Protein AF-0000000071050606 (afdb_homodimer)

Structure (mmCIF, N/CA/C/O backbone):
data_AF-0000000071050606-model_v1
#
loop_
_entity.id
_entity.type
_entity.pdbx_description
1 polymer 'Uncharacterized protein'
#
loop_
_atom_site.group_PDB
_atom_site.id
_atom_site.type_symbol
_atom_site.label_atom_id
_atom_site.label_alt_id
_atom_site.label_comp_id
_atom_site.label_asym_id
_atom_site.label_entity_id
_atom_site.label_seq_id
_atom_site.pdbx_PDB_ins_code
_atom_site.Cartn_x
_atom_site.Cartn_y
_atom_site.Cartn_z
_atom_site.occupancy
_atom_site.B_iso_or_equiv
_atom_site.auth_seq_id
_atom_site.auth_comp_id
_atom_site.auth_asym_id
_atom_site.auth_atom_id
_atom_site.pdbx_PDB_model_num
ATOM 1 N N . MET A 1 1 ? -0.287 -24.344 -2.053 1 44.62 1 MET A N 1
ATOM 2 C CA . MET A 1 1 ? -0.306 -24.062 -0.623 1 44.62 1 MET A CA 1
ATOM 3 C C . MET A 1 1 ? 0.436 -22.75 -0.322 1 44.62 1 MET A C 1
ATOM 5 O O . MET A 1 1 ? -0.031 -21.938 0.473 1 44.62 1 MET A O 1
ATOM 9 N N . GLY A 1 2 ? 1.558 -22.406 -1.107 1 53.66 2 GLY A N 1
ATOM 10 C CA . GLY A 1 2 ? 2.494 -21.328 -0.825 1 53.66 2 GLY A CA 1
ATOM 11 C C . GLY A 1 2 ? 1.93 -19.953 -1.127 1 53.66 2 GLY A C 1
ATOM 12 O O . GLY A 1 2 ? 2.219 -18.984 -0.416 1 53.66 2 GLY A O 1
ATOM 13 N N . ARG A 1 3 ? 0.994 -19.953 -2.01 1 60.91 3 ARG A N 1
ATOM 14 C CA . ARG A 1 3 ? 0.474 -18.656 -2.434 1 60.91 3 ARG A CA 1
ATOM 15 C C . ARG A 1 3 ? -0.521 -18.109 -1.418 1 60.91 3 ARG A C 1
ATOM 17 O O . ARG A 1 3 ? -0.537 -16.906 -1.146 1 60.91 3 ARG A O 1
ATOM 24 N N . HIS A 1 4 ? -1.214 -19.047 -0.653 1 63.56 4 HIS A N 1
ATOM 25 C CA . HIS A 1 4 ? -2.213 -18.609 0.317 1 63.56 4 HIS A CA 1
ATOM 26 C C . HIS A 1 4 ? -1.555 -18.125 1.603 1 63.56 4 HIS A C 1
ATOM 28 O O . HIS A 1 4 ? -2.02 -17.156 2.213 1 63.56 4 HIS A O 1
ATOM 34 N N . LEU A 1 5 ? -0.392 -18.703 1.827 1 71 5 LEU A N 1
ATOM 35 C CA . LEU A 1 5 ? 0.315 -18.312 3.041 1 71 5 LEU A CA 1
ATOM 36 C C . LEU A 1 5 ? 0.861 -16.891 2.92 1 71 5 LEU A C 1
ATOM 38 O O . LEU A 1 5 ? 0.814 -16.125 3.879 1 71 5 LEU A O 1
ATOM 42 N N . TYR A 1 6 ? 1.159 -16.594 1.773 1 73 6 TYR A N 1
ATOM 43 C CA . TYR A 1 6 ? 1.725 -15.266 1.556 1 73 6 TYR A CA 1
ATOM 44 C C . TYR A 1 6 ? 0.647 -14.188 1.642 1 73 6 TYR A C 1
ATOM 46 O O . TYR A 1 6 ? 0.875 -13.117 2.201 1 73 6 TYR A O 1
ATOM 54 N N . GLY A 1 7 ? -0.506 -14.57 1.118 1 75.44 7 GLY A N 1
ATOM 55 C CA . GLY A 1 7 ? -1.622 -13.648 1.218 1 75.44 7 GLY A CA 1
ATOM 56 C C . GLY A 1 7 ? -2.025 -13.352 2.648 1 75.44 7 GLY A C 1
ATOM 57 O O . GLY A 1 7 ? -2.305 -12.203 2.996 1 75.44 7 GLY A O 1
ATOM 58 N N . CYS A 1 8 ? -1.861 -14.32 3.48 1 80.88 8 CYS A N 1
ATOM 59 C CA . CYS A 1 8 ? -2.221 -14.172 4.887 1 80.88 8 CYS A CA 1
ATOM 60 C C . CYS A 1 8 ? -1.186 -13.336 5.629 1 80.88 8 CYS A C 1
ATOM 62 O O . CYS A 1 8 ? -1.539 -12.523 6.48 1 80.88 8 CYS A O 1
ATOM 64 N N . MET A 1 9 ? -0.012 -13.516 5.246 1 84.06 9 MET A N 1
ATOM 65 C CA . MET A 1 9 ? 1.058 -12.773 5.902 1 84.06 9 MET A CA 1
ATOM 66 C C . MET A 1 9 ? 0.975 -11.289 5.559 1 84.06 9 MET A C 1
ATOM 68 O O . MET A 1 9 ? 1.147 -10.438 6.43 1 84.06 9 MET A O 1
ATOM 72 N N . ILE A 1 10 ? 0.663 -10.992 4.387 1 85.69 10 ILE A N 1
ATOM 73 C CA . ILE A 1 10 ? 0.582 -9.609 3.932 1 85.69 10 ILE A CA 1
ATOM 74 C C . ILE A 1 10 ? -0.632 -8.922 4.559 1 85.69 10 ILE A C 1
ATOM 76 O O . ILE A 1 10 ? -0.547 -7.777 5.004 1 85.69 10 ILE A O 1
ATOM 80 N N . LEU A 1 11 ? -1.692 -9.688 4.609 1 87.12 11 LEU A N 1
ATOM 81 C CA . LEU A 1 11 ? -2.895 -9.133 5.223 1 87.12 11 LEU A CA 1
ATOM 82 C C . LEU A 1 11 ? -2.686 -8.898 6.715 1 87.12 11 LEU A C 1
ATOM 84 O O . LEU A 1 11 ? -3.156 -7.902 7.266 1 87.12 11 LEU A O 1
ATOM 88 N N . GLY A 1 12 ? -2.033 -9.875 7.285 1 86.94 12 GLY A N 1
ATOM 89 C CA . GLY A 1 12 ? -1.698 -9.695 8.688 1 86.94 12 GLY A CA 1
ATOM 90 C C . GLY A 1 12 ? -0.846 -8.469 8.953 1 86.94 12 GLY A C 1
ATOM 91 O O . GLY A 1 12 ? -1.071 -7.746 9.922 1 86.94 12 GLY A O 1
ATOM 92 N N . CYS A 1 13 ? 0.101 -8.234 8.07 1 85.88 13 CYS A N 1
ATOM 93 C CA . CYS A 1 13 ? 0.949 -7.055 8.188 1 85.88 13 CYS A CA 1
ATOM 94 C C . CYS A 1 13 ? 0.137 -5.781 8 1 85.88 13 CYS A C 1
ATOM 96 O O . CYS A 1 13 ? 0.35 -4.793 8.703 1 85.88 13 CYS A O 1
ATOM 98 N N . ALA A 1 14 ? -0.808 -5.816 7.086 1 90.94 14 ALA A N 1
ATOM 99 C CA . ALA A 1 14 ? -1.664 -4.656 6.84 1 90.94 14 ALA A CA 1
ATOM 100 C C . ALA A 1 14 ? -2.494 -4.316 8.078 1 90.94 14 ALA A C 1
ATOM 102 O O . ALA A 1 14 ? -2.564 -3.156 8.484 1 90.94 14 ALA A O 1
ATOM 103 N N . ILE A 1 15 ? -3.066 -5.328 8.68 1 91.12 15 ILE A N 1
ATOM 104 C CA . ILE A 1 15 ? -3.863 -5.137 9.891 1 91.12 15 ILE A CA 1
ATOM 105 C C . ILE A 1 15 ? -2.98 -4.594 11.008 1 91.12 15 ILE A C 1
ATOM 107 O O . ILE A 1 15 ? -3.383 -3.684 11.742 1 91.12 15 ILE A O 1
ATOM 111 N N . GLY A 1 16 ? -1.834 -5.168 11.062 1 89.56 16 GLY A N 1
ATOM 112 C CA . GLY A 1 16 ? -0.901 -4.695 12.07 1 89.56 16 GLY A CA 1
ATOM 113 C C . GLY A 1 16 ? -0.545 -3.23 11.922 1 89.56 16 GLY A C 1
ATOM 114 O O . GLY A 1 16 ? -0.488 -2.492 12.906 1 89.56 16 GLY A O 1
ATOM 115 N N . LEU A 1 17 ? -0.324 -2.764 10.758 1 89.56 17 LEU A N 1
ATOM 116 C CA . LEU A 1 17 ? 0.018 -1.37 10.5 1 89.56 17 LEU A CA 1
ATOM 117 C C . LEU A 1 17 ? -1.149 -0.45 10.836 1 89.56 17 LEU A C 1
ATOM 119 O O . LEU A 1 17 ? -0.953 0.624 11.406 1 89.56 17 LEU A O 1
ATOM 123 N N . ILE A 1 18 ? -2.359 -0.872 10.484 1 90.5 18 ILE A N 1
ATOM 124 C CA . ILE A 1 18 ? -3.537 -0.055 10.75 1 90.5 18 ILE A CA 1
ATOM 125 C C . ILE A 1 18 ? -3.748 0.072 12.258 1 90.5 18 ILE A C 1
ATOM 127 O O . ILE A 1 18 ? -4.012 1.165 12.766 1 90.5 18 ILE A O 1
ATOM 131 N N . VAL A 1 19 ? -3.658 -1.069 12.938 1 89.31 19 VAL A N 1
ATOM 132 C CA . VAL A 1 19 ? -3.805 -1.05 14.391 1 89.31 19 VAL A CA 1
ATOM 133 C C . VAL A 1 19 ? -2.709 -0.186 15.008 1 89.31 19 VAL A C 1
ATOM 135 O O . VAL A 1 19 ? -2.969 0.587 15.938 1 89.31 19 VAL A O 1
ATOM 138 N N . PHE A 1 20 ? -1.535 -0.305 14.484 1 87.44 20 PHE A N 1
ATOM 139 C CA . PHE A 1 20 ? -0.409 0.494 14.953 1 87.44 20 PHE A CA 1
ATOM 140 C C . PHE A 1 20 ? -0.677 1.98 14.742 1 87.44 20 PHE A C 1
ATOM 142 O O . PHE A 1 20 ? -0.347 2.801 15.602 1 87.44 20 PHE A O 1
ATOM 149 N N . SER A 1 21 ? -1.289 2.312 13.672 1 87.12 21 SER A N 1
ATOM 150 C CA . SER A 1 21 ? -1.61 3.705 13.375 1 87.12 21 SER A CA 1
ATOM 151 C C . SER A 1 21 ? -2.643 4.25 14.359 1 87.12 21 SER A C 1
ATOM 153 O O . SER A 1 21 ? -2.607 5.434 14.711 1 87.12 21 SER A O 1
ATOM 155 N N . LEU A 1 22 ? -3.531 3.406 14.758 1 84 22 LEU A N 1
ATOM 156 C CA . LEU A 1 22 ? -4.586 3.842 15.672 1 84 22 LEU A CA 1
ATOM 157 C C . LEU A 1 22 ? -4.043 4.016 17.078 1 84 22 LEU A C 1
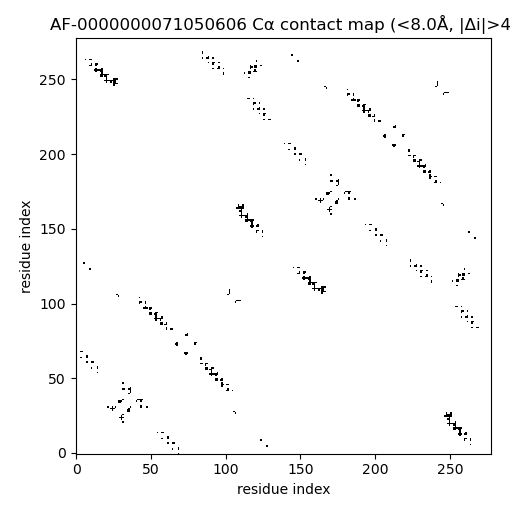ATOM 159 O O . LEU A 1 22 ? -4.527 4.859 17.844 1 84 22 LEU A O 1
ATOM 163 N N . ILE A 1 23 ? -3.061 3.273 17.344 1 82.81 23 ILE A N 1
ATOM 164 C CA . ILE A 1 23 ? -2.486 3.33 18.688 1 82.81 23 ILE A CA 1
ATOM 165 C C . ILE A 1 23 ? -1.529 4.516 18.781 1 82.81 23 ILE A C 1
ATOM 167 O O . ILE A 1 23 ? -1.434 5.156 19.844 1 82.81 23 ILE A O 1
ATOM 171 N N . LEU A 1 24 ? -0.919 4.789 17.609 1 78.69 24 LEU A N 1
ATOM 172 C CA . LEU A 1 24 ? 0.024 5.902 17.625 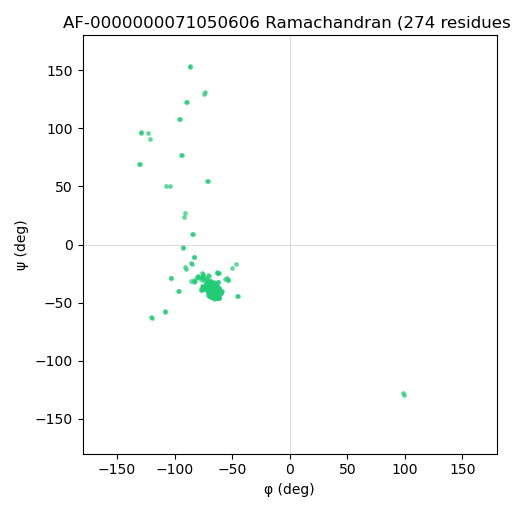1 78.69 24 LEU A CA 1
ATOM 173 C C . LEU A 1 24 ? -0.711 7.234 17.688 1 78.69 24 LEU A C 1
ATOM 175 O O . LEU A 1 24 ? -1.8 7.379 17.125 1 78.69 24 LEU A O 1
ATOM 179 N N . GLU A 1 25 ? -0.315 8.109 18.594 1 71.12 25 GLU A N 1
ATOM 180 C CA . GLU A 1 25 ? -0.958 9.406 18.812 1 71.12 25 GLU A CA 1
ATOM 181 C C . GLU A 1 25 ? -0.306 10.5 17.969 1 71.12 25 GLU A C 1
ATOM 183 O O . GLU A 1 25 ?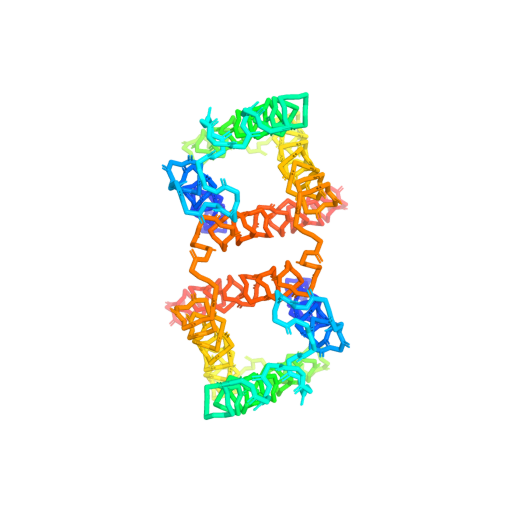 -0.427 11.688 18.281 1 71.12 25 GLU A O 1
ATOM 188 N N . ASP A 1 26 ? 0.324 10.07 16.891 1 74.06 26 ASP A N 1
ATOM 189 C CA . ASP A 1 26 ? 1.021 11.086 16.109 1 74.06 26 ASP A CA 1
ATOM 190 C C . ASP A 1 26 ? 0.251 11.43 14.844 1 74.06 26 ASP A C 1
ATOM 192 O O . ASP A 1 26 ? 0.769 11.273 13.734 1 74.06 26 ASP A O 1
ATOM 196 N N . TRP A 1 27 ? -1.082 11.711 15.125 1 72.12 27 TRP A N 1
ATOM 197 C CA . TRP A 1 27 ? -1.871 12.258 14.031 1 72.12 27 TRP A CA 1
ATOM 198 C C . TRP A 1 27 ? -1.743 13.773 13.969 1 72.12 27 TRP A C 1
ATOM 200 O O . TRP A 1 27 ? -1.226 14.398 14.906 1 72.12 27 TRP A O 1
ATOM 210 N N . HIS A 1 28 ? -1.92 14.312 12.766 1 70.69 28 HIS A N 1
ATOM 211 C CA . HIS A 1 28 ? -1.82 15.758 12.648 1 70.69 28 HIS A CA 1
ATOM 212 C C . HIS A 1 28 ? -2.586 16.453 13.773 1 70.69 28 HIS A C 1
ATOM 214 O O . HIS A 1 28 ? -2.133 17.484 14.297 1 70.69 28 HIS A O 1
ATOM 220 N N . CYS A 1 29 ? -3.709 16 14.016 1 64.38 29 CYS A N 1
ATOM 221 C CA . CYS A 1 29 ? -4.504 16.656 15.047 1 64.38 29 CYS A CA 1
ATOM 222 C C . CYS A 1 29 ? -4.141 16.125 16.438 1 64.38 29 CYS A C 1
ATOM 224 O O . CYS A 1 29 ? -4.652 16.609 17.438 1 64.38 29 CYS A O 1
ATOM 226 N N . GLY A 1 30 ? -3.051 15.32 16.484 1 66.94 30 GLY A N 1
ATOM 227 C CA . GLY A 1 30 ? -2.676 14.688 17.75 1 66.94 30 GLY A CA 1
ATOM 228 C C . GLY A 1 30 ? -3.143 13.242 17.844 1 66.94 30 GLY A C 1
ATOM 229 O O . GLY A 1 30 ? -2.924 12.445 16.938 1 66.94 30 GLY A O 1
ATOM 230 N N . SER A 1 31 ? -3.787 13.016 18.984 1 67.62 31 SER A N 1
ATOM 231 C CA . SER A 1 31 ? -4.328 11.672 19.172 1 67.62 31 SER A CA 1
ATOM 232 C C . SER A 1 31 ? -5.742 11.562 18.609 1 67.62 31 SER A C 1
ATOM 234 O O . SER A 1 31 ? -6.555 12.469 18.781 1 67.62 31 SER A O 1
ATOM 236 N N . LEU A 1 32 ? -6.016 10.688 17.719 1 71.56 32 LEU A N 1
ATOM 237 C CA . LEU A 1 32 ? -7.32 10.492 17.078 1 71.56 32 LEU A CA 1
ATOM 238 C C . LEU A 1 32 ? -8.406 10.305 18.141 1 71.56 32 LEU A C 1
ATOM 240 O O . LEU A 1 32 ? -9.547 10.734 17.953 1 71.56 32 LEU A O 1
ATOM 244 N N . PHE A 1 33 ? -8.023 9.773 19.203 1 71.31 33 PHE A N 1
ATOM 245 C CA . PHE A 1 33 ? -9.008 9.414 20.219 1 71.31 33 PHE A CA 1
ATOM 246 C C . PHE A 1 33 ? -9.227 10.562 21.203 1 71.31 33 PHE A C 1
ATOM 248 O O . PHE A 1 33 ? -10.281 10.656 21.828 1 71.31 33 PHE A O 1
ATOM 255 N N . ARG A 1 34 ? -8.273 11.43 21.25 1 72.12 34 ARG A N 1
ATOM 256 C CA . ARG A 1 34 ? -8.391 12.469 22.281 1 72.12 34 ARG A CA 1
ATOM 257 C C . ARG A 1 34 ? -8.438 13.852 21.641 1 72.12 34 ARG A C 1
ATOM 259 O O . ARG A 1 34 ? -9.484 14.516 21.656 1 72.12 34 ARG A O 1
ATOM 266 N N . SER A 1 35 ? -7.355 14.195 20.984 1 70.12 35 SER A N 1
ATOM 267 C CA . SER A 1 35 ? -7.215 15.57 20.516 1 70.12 35 SER A CA 1
ATOM 268 C C . SER A 1 35 ? -8.094 15.836 19.297 1 70.12 35 SER A C 1
ATOM 270 O O . SER A 1 35 ? -8.734 16.891 19.203 1 70.12 35 SER A O 1
ATOM 272 N N . CYS A 1 36 ? -8.219 14.891 18.484 1 70.81 36 CYS A N 1
ATOM 273 C CA . CYS A 1 36 ? -9.047 15.109 17.297 1 70.81 36 CYS A CA 1
ATOM 274 C C . CYS A 1 36 ? -10.523 15.055 17.641 1 70.81 36 CYS A C 1
ATOM 276 O O . CYS A 1 36 ? -11.336 15.742 17.016 1 70.81 36 CYS A O 1
ATOM 278 N N . MET A 1 37 ? -10.875 14.312 18.688 1 71.12 37 MET A N 1
ATOM 279 C CA . MET A 1 37 ? -12.266 14.18 19.109 1 71.12 37 MET A CA 1
ATOM 280 C C . MET A 1 37 ? -12.773 15.484 19.719 1 71.12 37 MET A C 1
ATOM 282 O O . MET A 1 37 ? -13.961 15.797 19.625 1 71.12 37 MET A O 1
ATOM 286 N N . ASP A 1 38 ? -11.852 16.234 20.234 1 73.62 38 ASP A N 1
ATOM 287 C CA . ASP A 1 38 ? -12.234 17.484 20.859 1 73.62 38 ASP A CA 1
ATOM 288 C C . ASP A 1 38 ? -12.562 18.547 19.797 1 73.62 38 ASP A C 1
ATOM 290 O O . ASP A 1 38 ? -13.492 19.344 19.969 1 73.62 38 ASP A O 1
ATOM 294 N N . ARG A 1 39 ? -11.906 18.438 18.688 1 75.06 39 ARG A N 1
ATOM 295 C CA . ARG A 1 39 ? -12.102 19.469 17.672 1 75.06 39 ARG A CA 1
ATOM 296 C C . ARG A 1 39 ? -13.133 19.031 16.641 1 75.06 39 ARG A C 1
ATOM 298 O O . ARG A 1 39 ? -13.977 19.828 16.234 1 75.06 39 ARG A O 1
ATOM 305 N N . TRP A 1 40 ? -13.031 17.75 16.297 1 78.94 40 TRP A N 1
ATOM 306 C CA . TRP A 1 40 ? -13.914 17.188 15.273 1 78.94 40 TRP A CA 1
ATOM 307 C C . TRP A 1 40 ? -14.547 15.891 15.75 1 78.94 40 TRP A C 1
ATOM 309 O O . TRP A 1 40 ? -14.211 14.805 15.266 1 78.94 40 TRP A O 1
ATOM 319 N N . LYS A 1 41 ? -15.484 16.016 16.766 1 81.44 41 LYS A N 1
ATOM 320 C CA . LYS A 1 41 ? -16.047 14.852 17.438 1 81.44 41 LYS A CA 1
ATOM 321 C C . LYS A 1 41 ? -16.797 13.953 16.453 1 81.44 41 LYS A C 1
ATOM 323 O O . LYS A 1 41 ? -16.594 12.734 16.438 1 81.44 41 LYS A O 1
ATOM 328 N N . ARG A 1 42 ? -17.609 14.594 15.609 1 84.62 42 ARG A N 1
ATOM 329 C CA . ARG A 1 42 ? -18.453 13.812 14.711 1 84.62 42 ARG A CA 1
ATOM 330 C C . ARG A 1 42 ? -17.625 13.086 13.664 1 84.62 42 ARG A C 1
ATOM 332 O O . ARG A 1 42 ? -17.812 11.891 13.422 1 84.62 42 ARG A O 1
ATOM 339 N N . ILE A 1 43 ? -16.609 13.727 13.141 1 84.5 43 ILE A N 1
ATOM 340 C CA . ILE A 1 43 ? -15.797 13.164 12.07 1 84.5 43 ILE A CA 1
ATOM 341 C C . ILE A 1 43 ? -14.836 12.125 12.648 1 84.5 43 ILE A C 1
ATOM 343 O O . ILE A 1 43 ? -14.633 11.062 12.062 1 84.5 43 ILE A O 1
ATOM 347 N N . SER A 1 44 ? -14.359 12.477 13.828 1 85.19 44 SER A N 1
ATOM 348 C CA . SER A 1 44 ? -13.422 11.555 14.461 1 85.19 44 SER A CA 1
ATOM 349 C C . SER A 1 44 ? -14.109 10.258 14.867 1 85.19 44 SER A C 1
ATOM 351 O O . SER A 1 44 ? -13.539 9.172 14.727 1 85.19 44 SER A O 1
ATOM 353 N N . LEU A 1 45 ? -15.305 10.406 15.32 1 86.81 45 LEU A N 1
ATOM 354 C CA . LEU A 1 45 ? -16.062 9.227 15.711 1 86.81 45 LEU A CA 1
ATOM 355 C C . LEU A 1 45 ? -16.422 8.375 14.492 1 86.81 45 LEU A C 1
ATOM 357 O O . LEU A 1 45 ? -16.391 7.148 14.562 1 86.81 45 LEU A O 1
ATOM 361 N N . ALA A 1 46 ? -16.781 9.023 13.484 1 88.75 46 ALA A N 1
ATOM 362 C CA . ALA A 1 46 ? -17.094 8.305 12.258 1 88.75 46 ALA A CA 1
ATOM 363 C C . ALA A 1 46 ? -15.875 7.566 11.719 1 88.75 46 ALA A C 1
ATOM 365 O O . ALA A 1 46 ? -15.977 6.402 11.312 1 88.75 46 ALA A O 1
ATOM 366 N N . VAL A 1 47 ? -14.758 8.203 11.805 1 88.56 47 VAL A N 1
ATOM 367 C CA . VAL A 1 47 ? -13.516 7.633 11.289 1 88.56 47 VAL A CA 1
ATOM 368 C C . VAL A 1 47 ? -13.109 6.438 12.148 1 88.56 47 VAL A C 1
ATOM 370 O O . VAL A 1 47 ? -12.758 5.379 11.617 1 88.56 47 VAL A O 1
ATOM 373 N N . ILE A 1 48 ? -13.234 6.598 13.43 1 88.19 48 ILE A N 1
ATOM 374 C CA . ILE A 1 48 ? -12.828 5.535 14.344 1 88.19 48 ILE A CA 1
ATOM 375 C C . ILE A 1 48 ? -13.773 4.34 14.188 1 88.19 48 ILE A C 1
ATOM 377 O O . ILE A 1 48 ? -13.32 3.189 14.172 1 88.19 48 ILE A O 1
ATOM 381 N N . SER A 1 49 ? -15.023 4.668 14.039 1 90.94 49 SER A N 1
ATOM 382 C CA . SER A 1 49 ? -16 3.598 13.875 1 90.94 49 SER A CA 1
ATOM 383 C C . SER A 1 49 ? -15.789 2.848 12.562 1 90.94 49 SER A C 1
ATOM 385 O O . SER A 1 49 ? -15.906 1.622 12.516 1 90.94 49 SER A O 1
ATOM 387 N N . MET A 1 50 ? -15.492 3.459 11.508 1 93.81 50 MET A N 1
ATOM 388 C CA . MET A 1 50 ? -15.242 2.846 10.203 1 93.81 50 MET A CA 1
ATOM 389 C C . MET A 1 50 ? -13.969 2.012 10.234 1 93.81 50 MET A C 1
ATOM 391 O O . MET A 1 50 ? -13.922 0.92 9.664 1 93.81 50 MET A O 1
ATOM 395 N N . PHE A 1 51 ? -12.953 2.547 10.977 1 92.38 51 PHE A N 1
ATOM 396 C CA . PHE A 1 51 ? -11.711 1.804 11.109 1 92.38 51 PHE A CA 1
ATOM 397 C C . PHE A 1 51 ? -11.922 0.519 11.898 1 92.38 51 PHE A C 1
ATOM 399 O O . PHE A 1 51 ? -11.438 -0.544 11.516 1 92.38 51 PHE A O 1
ATOM 406 N N . CYS A 1 52 ? -12.695 0.612 12.922 1 92.56 52 CYS A N 1
ATOM 407 C CA . CYS A 1 52 ? -12.953 -0.553 13.766 1 92.56 52 CYS A CA 1
ATOM 408 C C . CYS A 1 52 ? -13.781 -1.59 13.016 1 92.56 52 CYS A C 1
ATOM 410 O O . CYS A 1 52 ? -13.477 -2.783 13.055 1 92.56 52 CYS A O 1
ATOM 412 N N . ALA A 1 53 ? -14.75 -1.111 12.328 1 93.75 53 ALA A N 1
ATOM 413 C CA . ALA A 1 53 ? -15.578 -2.01 11.531 1 93.75 53 ALA A CA 1
ATOM 414 C C . ALA A 1 53 ? -14.758 -2.67 10.422 1 93.75 53 ALA A C 1
ATOM 416 O O . ALA A 1 53 ? -14.883 -3.873 10.18 1 93.75 53 ALA A O 1
ATOM 417 N N . GLY A 1 54 ? -13.93 -1.896 9.828 1 94.88 54 GLY A N 1
ATOM 418 C CA . GLY A 1 54 ? -13.086 -2.445 8.781 1 94.88 54 GLY A CA 1
ATOM 419 C C . GLY A 1 54 ? -12.078 -3.455 9.289 1 94.88 54 GLY A C 1
ATOM 420 O O . GLY A 1 54 ? -11.875 -4.504 8.672 1 94.88 54 GLY A O 1
ATOM 421 N N . LEU A 1 55 ? -11.453 -3.158 10.406 1 93.31 55 LEU A N 1
ATOM 422 C CA . LEU A 1 55 ? -10.484 -4.062 11.016 1 93.31 55 LEU A CA 1
ATOM 423 C C . LEU A 1 55 ? -11.141 -5.383 11.406 1 93.31 55 LEU A C 1
ATOM 425 O O . LEU A 1 55 ? -10.539 -6.449 11.25 1 93.31 55 LEU A O 1
ATOM 429 N N . PHE A 1 56 ? -12.336 -5.27 11.859 1 93.69 56 PHE A N 1
ATOM 430 C CA . PHE A 1 56 ? -13.078 -6.473 12.211 1 93.69 56 PHE A CA 1
ATOM 431 C C . PHE A 1 56 ? -13.312 -7.344 10.984 1 93.69 56 PHE A C 1
ATOM 433 O O . PHE A 1 56 ? -13.094 -8.555 11.023 1 93.69 56 PHE A O 1
ATOM 440 N N . CYS A 1 57 ? -13.734 -6.73 9.906 1 94.81 57 CYS A N 1
ATOM 441 C CA . CYS A 1 57 ? -13.969 -7.461 8.664 1 94.81 57 CYS A CA 1
ATOM 442 C C . CYS A 1 57 ? -12.68 -8.078 8.148 1 94.81 57 CYS A C 1
ATOM 444 O O . CYS A 1 57 ? -12.664 -9.234 7.715 1 94.81 57 CYS A O 1
ATOM 446 N N . LEU A 1 58 ? -11.609 -7.355 8.25 1 93.38 58 LEU A N 1
ATOM 447 C CA . LEU A 1 58 ? -10.328 -7.867 7.789 1 93.38 58 LEU A CA 1
ATOM 448 C C . LEU A 1 58 ? -9.844 -9.008 8.68 1 93.38 58 LEU A C 1
ATOM 450 O O . LEU A 1 58 ? -9.273 -9.984 8.195 1 93.38 58 LEU A O 1
ATOM 454 N N . ALA A 1 59 ? -10.07 -8.883 9.945 1 92.25 59 ALA A N 1
ATOM 455 C CA . ALA A 1 59 ? -9.68 -9.938 10.883 1 92.25 59 ALA A CA 1
ATOM 456 C C . ALA A 1 59 ? -10.414 -11.242 10.578 1 92.25 59 ALA A C 1
ATOM 458 O O . ALA A 1 59 ? -9.82 -12.32 10.617 1 92.25 59 ALA A O 1
ATOM 459 N N . VAL A 1 60 ? -11.648 -11.094 10.258 1 92 60 VAL A N 1
ATOM 460 C CA . VAL A 1 60 ? -12.445 -12.266 9.922 1 92 60 VAL A CA 1
ATOM 461 C C . VAL A 1 60 ? -11.914 -12.898 8.641 1 92 60 VAL A C 1
ATOM 463 O O . VAL A 1 60 ? -11.812 -14.125 8.539 1 92 60 VAL A O 1
ATOM 466 N N . ALA A 1 61 ? -11.594 -12.055 7.715 1 89.56 61 ALA A N 1
ATOM 467 C CA . ALA A 1 61 ? -11.047 -12.562 6.461 1 89.56 61 ALA A CA 1
ATOM 468 C C . ALA A 1 61 ? -9.742 -13.32 6.695 1 89.56 61 ALA A C 1
ATOM 470 O O . ALA A 1 61 ? -9.508 -14.367 6.09 1 89.56 61 ALA A O 1
ATOM 471 N N . VAL A 1 62 ? -8.898 -12.828 7.578 1 87.62 62 VAL A N 1
ATOM 472 C CA . VAL A 1 62 ? -7.641 -13.5 7.895 1 87.62 62 VAL A CA 1
ATOM 473 C C . VAL A 1 62 ? -7.922 -14.828 8.586 1 87.62 62 VAL A C 1
ATOM 475 O O . VAL A 1 62 ? -7.238 -15.828 8.328 1 87.62 62 VAL A O 1
ATOM 478 N N . LEU A 1 63 ? -8.891 -14.828 9.438 1 87.56 63 LEU A N 1
ATOM 479 C CA . LEU A 1 63 ? -9.258 -16.047 10.141 1 87.56 63 LEU A CA 1
ATOM 480 C C . LEU A 1 63 ? -9.75 -17.125 9.164 1 87.56 63 LEU A C 1
ATOM 482 O O . LEU A 1 63 ? -9.383 -18.297 9.289 1 87.56 63 LEU A O 1
ATOM 486 N N . LEU A 1 64 ? -10.5 -16.703 8.234 1 85.31 64 LEU A N 1
ATOM 487 C CA . LEU A 1 64 ? -11 -17.641 7.223 1 85.31 64 LEU A CA 1
ATOM 488 C C . LEU A 1 64 ? -9.859 -18.172 6.359 1 85.31 64 LEU A C 1
ATOM 490 O O . LEU A 1 64 ? -9.867 -19.344 5.965 1 85.31 64 LEU A O 1
ATOM 494 N N . ASP A 1 65 ? -8.914 -17.328 6.109 1 82.81 65 ASP A N 1
ATOM 495 C CA . ASP A 1 65 ? -7.738 -17.75 5.344 1 82.81 65 ASP A CA 1
ATOM 496 C C . ASP A 1 65 ? -6.914 -18.781 6.117 1 82.81 65 ASP A C 1
ATOM 498 O O . ASP A 1 65 ? -6.418 -19.75 5.535 1 82.81 65 ASP A O 1
ATOM 502 N N . LEU A 1 66 ? -6.801 -18.562 7.387 1 81.06 66 LEU A N 1
ATOM 503 C CA . LEU A 1 66 ? -6.043 -19.484 8.227 1 81.06 66 LEU A CA 1
ATOM 504 C C . LEU A 1 66 ? -6.727 -20.844 8.297 1 81.06 66 LEU A C 1
ATOM 506 O O . LEU A 1 66 ? -6.062 -21.875 8.25 1 81.06 66 LEU A O 1
ATOM 510 N N . ILE A 1 67 ? -8.055 -20.812 8.352 1 81.25 67 ILE A N 1
ATOM 511 C CA . ILE A 1 67 ? -8.82 -22.047 8.383 1 81.25 67 ILE A CA 1
ATOM 512 C C . ILE A 1 67 ? -8.664 -22.797 7.062 1 81.25 67 ILE A C 1
ATOM 514 O O . ILE A 1 67 ? -8.555 -24.031 7.043 1 81.25 67 ILE A O 1
ATOM 518 N N . GLN A 1 68 ? -8.633 -22.094 5.992 1 77 68 GLN A N 1
ATOM 519 C CA . GLN A 1 68 ? -8.477 -22.703 4.676 1 77 68 GLN A CA 1
ATOM 520 C C . GLN A 1 68 ? -7.09 -23.328 4.516 1 77 68 GLN A C 1
ATOM 522 O O . GLN A 1 68 ? -6.93 -24.328 3.809 1 77 68 GLN A O 1
ATOM 527 N N . CYS A 1 69 ? -6.098 -22.672 5.062 1 71.5 69 CYS A N 1
ATOM 528 C CA . CYS A 1 69 ? -4.738 -23.203 4.996 1 71.5 69 CYS A CA 1
ATOM 529 C C . CYS A 1 69 ? -4.625 -24.5 5.781 1 71.5 69 CYS A C 1
ATOM 531 O O . CYS A 1 69 ? -3.838 -25.391 5.422 1 71.5 69 CYS A O 1
ATOM 533 N N . CYS A 1 70 ? -5.336 -24.609 6.805 1 73.06 70 CYS A N 1
ATOM 534 C CA . CYS A 1 70 ? -5.258 -25.797 7.652 1 73.06 70 CYS A CA 1
ATOM 535 C C . CYS A 1 70 ? -6.164 -26.891 7.125 1 73.06 70 CYS A C 1
ATOM 537 O O . CYS A 1 70 ? -5.91 -28.078 7.363 1 73.06 70 CYS A O 1
ATOM 539 N N . SER A 1 71 ? -7.293 -26.531 6.492 1 69.69 71 SER A N 1
ATOM 540 C CA . SER A 1 71 ? -8.219 -27.562 6.027 1 69.69 71 SER A CA 1
ATOM 541 C C . SER A 1 71 ? -8.469 -27.438 4.527 1 69.69 71 SER A C 1
ATOM 543 O O . SER A 1 71 ? -8.977 -26.422 4.051 1 69.69 71 SER A O 1
ATOM 545 N N . GLU A 1 72 ? -7.762 -28.188 3.727 1 62.41 72 GLU A N 1
ATOM 546 C CA . GLU A 1 72 ? -7.945 -28.234 2.279 1 62.41 72 GLU A CA 1
ATOM 547 C C . GLU A 1 72 ? -9.414 -28.453 1.915 1 62.41 72 GLU A C 1
ATOM 549 O O . GLU A 1 72 ? -9.844 -28.109 0.814 1 62.41 72 GLU A O 1
ATOM 554 N N . TRP A 1 73 ? -10.125 -28.969 2.928 1 58.16 73 TRP A N 1
ATOM 555 C CA . TRP A 1 73 ? -11.508 -29.344 2.641 1 58.16 73 TRP A CA 1
ATOM 556 C C . TRP A 1 73 ? -12.352 -28.109 2.322 1 58.16 73 TRP A C 1
ATOM 558 O O . TRP A 1 73 ? -13.242 -28.172 1.466 1 58.16 73 TRP A O 1
ATOM 568 N N . PHE A 1 74 ? -12.07 -27.031 2.891 1 59.69 74 PHE A N 1
ATOM 569 C CA . PHE A 1 74 ? -12.898 -25.859 2.697 1 59.69 74 PHE A CA 1
ATOM 570 C C . PHE A 1 74 ? -12.516 -25.125 1.413 1 59.69 74 PHE A C 1
ATOM 572 O O . PHE A 1 74 ? -13.234 -24.234 0.962 1 59.69 74 PHE A O 1
ATOM 579 N N . ASP A 1 75 ? -11.344 -25.578 0.854 1 59.56 75 ASP A N 1
ATOM 580 C CA . ASP A 1 75 ? -10.883 -24.969 -0.395 1 59.56 75 ASP A CA 1
ATOM 581 C C . ASP A 1 75 ? -11.883 -25.219 -1.521 1 59.56 75 ASP A C 1
ATOM 583 O O . ASP A 1 75 ? -12.023 -24.391 -2.42 1 59.56 75 ASP A O 1
ATOM 587 N N . ALA A 1 76 ? -12.672 -26.375 -1.246 1 60.28 76 ALA A N 1
ATOM 588 C CA . ALA A 1 76 ? -13.523 -26.781 -2.355 1 60.28 76 ALA A CA 1
ATOM 589 C C . ALA A 1 76 ? -14.906 -26.156 -2.25 1 60.28 76 ALA A C 1
ATOM 591 O O . ALA A 1 76 ? -15.734 -26.297 -3.15 1 60.28 76 ALA A O 1
ATOM 592 N N . ASN A 1 77 ? -15.117 -25.406 -1.163 1 69.19 77 ASN A N 1
ATOM 593 C CA . ASN A 1 77 ? -16.453 -24.828 -1.055 1 69.19 77 ASN A CA 1
ATOM 594 C C . ASN A 1 77 ? -16.5 -23.406 -1.592 1 69.19 77 ASN A C 1
ATOM 596 O O . ASN A 1 77 ? -15.852 -22.5 -1.041 1 69.19 77 ASN A O 1
ATOM 600 N N . PRO A 1 78 ? -17.156 -23.2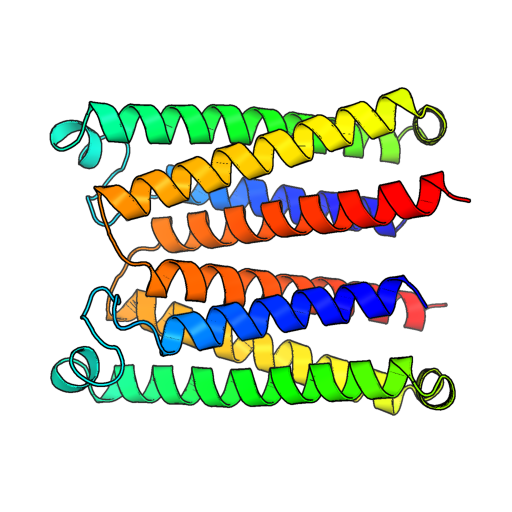97 -2.766 1 75.56 78 PRO A N 1
ATOM 601 C CA . PRO A 1 78 ? -17.25 -21.953 -3.369 1 75.56 78 PRO A CA 1
ATOM 602 C C . PRO A 1 78 ? -17.875 -20.938 -2.428 1 75.56 78 PRO A C 1
ATOM 604 O O . PRO A 1 78 ? -17.547 -19.75 -2.496 1 75.56 78 PRO A O 1
ATOM 607 N N . GLY A 1 79 ? -18.734 -21.359 -1.567 1 76.19 79 GLY A N 1
ATOM 608 C CA . GLY A 1 79 ? -19.344 -20.453 -0.615 1 76.19 79 GLY A CA 1
ATOM 609 C C . GLY A 1 79 ? -18.359 -19.844 0.355 1 76.19 79 GLY A C 1
ATOM 610 O O . GLY A 1 79 ? -18.438 -18.656 0.668 1 76.19 79 GLY A O 1
ATOM 611 N N . TYR A 1 80 ? -17.422 -20.656 0.654 1 80.06 80 TYR A N 1
ATOM 612 C CA . TYR A 1 80 ? -16.406 -20.219 1.595 1 80.06 80 TYR A CA 1
ATOM 613 C C . TYR A 1 80 ? -15.484 -19.172 0.955 1 80.06 80 TYR A C 1
ATOM 615 O O . TYR A 1 80 ? -15.156 -18.156 1.576 1 80.06 80 TYR A O 1
ATOM 623 N N . MET A 1 81 ? -15.203 -19.344 -0.288 1 77.56 81 MET A N 1
ATOM 624 C CA . MET A 1 81 ? -14.328 -18.422 -1.002 1 77.56 81 MET A CA 1
ATOM 625 C C . MET A 1 81 ? -15.031 -17.078 -1.245 1 77.56 81 MET A C 1
ATOM 627 O O . MET A 1 81 ? -14.414 -16.031 -1.135 1 77.56 81 MET A O 1
ATOM 631 N N . THR A 1 82 ? -16.312 -17.234 -1.491 1 82.94 82 THR A N 1
ATOM 632 C CA . THR A 1 82 ? -17.078 -16.016 -1.743 1 82.94 82 THR A CA 1
ATOM 633 C C . THR A 1 82 ? -17.219 -15.203 -0.463 1 82.94 82 THR A C 1
ATOM 635 O O . THR A 1 82 ? -17.141 -13.977 -0.489 1 82.94 82 THR A O 1
ATOM 638 N N . THR A 1 83 ? -17.453 -15.891 0.583 1 86.62 83 THR A N 1
ATOM 639 C CA . THR A 1 83 ? -17.594 -15.203 1.861 1 86.62 83 THR A CA 1
ATOM 640 C C . THR A 1 83 ? -16.297 -14.523 2.264 1 86.62 83 THR A C 1
ATOM 642 O O . THR A 1 83 ? -16.297 -13.375 2.721 1 86.62 83 THR A O 1
ATOM 645 N N . ARG A 1 84 ? -15.242 -15.102 2.045 1 87.44 84 ARG A N 1
ATOM 646 C CA . ARG A 1 84 ? -13.93 -14.547 2.361 1 87.44 84 ARG A CA 1
ATOM 647 C C . ARG A 1 84 ? -13.656 -13.297 1.53 1 87.44 84 ARG A C 1
ATOM 649 O O . ARG A 1 84 ? -13.18 -12.289 2.055 1 87.44 84 ARG A O 1
ATOM 656 N N . LEU A 1 85 ? -14.016 -13.414 0.31 1 86.38 85 LEU A N 1
ATOM 657 C CA . LEU A 1 85 ? -13.789 -12.297 -0.6 1 86.38 85 LEU A CA 1
ATOM 658 C C . LEU A 1 85 ? -14.664 -11.102 -0.219 1 86.38 85 LEU A C 1
ATOM 660 O O . LEU A 1 85 ? -14.211 -9.953 -0.271 1 86.38 85 LEU A O 1
ATOM 664 N N . CYS A 1 86 ? -15.82 -11.406 0.193 1 89.94 86 CYS A N 1
ATOM 665 C CA . CYS A 1 86 ? -16.734 -10.344 0.584 1 89.94 86 CYS A CA 1
ATOM 666 C C . CYS A 1 86 ? -16.219 -9.609 1.817 1 89.94 86 CYS A C 1
ATOM 668 O O . CYS A 1 86 ? -16.266 -8.375 1.874 1 89.94 86 CYS A O 1
ATOM 670 N N . PHE A 1 87 ? -15.711 -10.289 2.723 1 93.19 87 PHE A N 1
ATOM 671 C CA . PHE A 1 87 ? -15.203 -9.672 3.939 1 93.19 87 PHE A CA 1
ATOM 672 C C . PHE A 1 87 ? -13.93 -8.875 3.648 1 93.19 87 PHE A C 1
ATOM 674 O O . PHE A 1 87 ? -13.719 -7.801 4.215 1 93.19 87 PHE A O 1
ATOM 681 N N . LEU A 1 88 ? -13.172 -9.352 2.764 1 90.81 88 LEU A N 1
ATOM 682 C CA . LEU A 1 88 ? -11.93 -8.68 2.414 1 90.81 88 LEU A CA 1
ATOM 683 C C . LEU A 1 88 ? -12.203 -7.359 1.7 1 90.81 88 LEU A C 1
ATOM 685 O O . LEU A 1 88 ? -11.641 -6.324 2.061 1 90.81 88 LEU A O 1
ATOM 689 N N . ILE A 1 89 ? -13.156 -7.41 0.78 1 92.06 89 ILE A N 1
ATOM 690 C CA . ILE A 1 89 ? -13.477 -6.223 -0.002 1 92.06 89 ILE A CA 1
ATOM 691 C C . ILE A 1 89 ? -14.18 -5.195 0.88 1 92.06 89 ILE A C 1
ATOM 693 O O . ILE A 1 89 ? -13.883 -4 0.82 1 92.06 89 ILE A O 1
ATOM 697 N N . LEU A 1 90 ? -15.016 -5.758 1.662 1 92.81 90 LEU A N 1
ATOM 698 C CA . LEU A 1 90 ? -15.742 -4.871 2.566 1 92.81 90 LEU A CA 1
ATOM 699 C C . LEU A 1 90 ? -14.797 -4.23 3.572 1 92.81 90 LEU A C 1
ATOM 701 O O . LEU A 1 90 ? -14.883 -3.025 3.826 1 92.81 90 LEU A O 1
ATOM 705 N N . GLY A 1 91 ? -13.953 -4.992 4.105 1 94.31 91 GLY A N 1
ATOM 706 C CA . GLY A 1 91 ? -12.992 -4.465 5.066 1 94.31 91 GLY A CA 1
ATOM 707 C C . GLY A 1 91 ? -12.062 -3.43 4.469 1 94.31 91 GLY A C 1
ATOM 708 O O . GLY A 1 91 ? -11.844 -2.367 5.055 1 94.31 91 GLY A O 1
ATOM 709 N N . ALA A 1 92 ? -11.555 -3.691 3.346 1 92.81 92 ALA A N 1
ATOM 710 C CA . ALA A 1 92 ? -10.648 -2.77 2.668 1 92.81 92 ALA A CA 1
ATOM 711 C C . ALA A 1 92 ? -11.359 -1.471 2.299 1 92.81 92 ALA A C 1
ATOM 713 O O . ALA A 1 92 ? -10.781 -0.386 2.42 1 92.81 92 ALA A O 1
ATOM 714 N N . ALA A 1 93 ? -12.578 -1.618 1.86 1 92.19 93 ALA A N 1
ATOM 715 C CA . ALA A 1 93 ? -13.359 -0.444 1.475 1 92.19 93 ALA A CA 1
ATOM 716 C C . ALA A 1 93 ? -13.641 0.445 2.682 1 92.19 93 ALA A C 1
ATOM 718 O O . ALA A 1 93 ? -13.539 1.671 2.598 1 92.19 93 ALA A O 1
ATOM 719 N N . LEU A 1 94 ? -13.906 -0.151 3.732 1 94.12 94 LEU A N 1
ATOM 720 C CA . LEU A 1 94 ? -14.234 0.604 4.938 1 94.12 94 LEU A CA 1
ATOM 721 C C . LEU A 1 94 ? -13.016 1.347 5.461 1 94.12 94 LEU A C 1
ATOM 723 O O . LEU A 1 94 ? -13.102 2.523 5.816 1 94.12 94 LEU A O 1
ATOM 727 N N . VAL A 1 95 ? -11.898 0.688 5.52 1 93 95 VAL A N 1
ATOM 728 C CA . VAL A 1 95 ? -10.688 1.326 6.035 1 93 95 VAL A CA 1
ATOM 729 C C . VAL A 1 95 ? -10.242 2.428 5.074 1 93 95 VAL A C 1
ATOM 731 O O . VAL A 1 95 ? -9.758 3.477 5.508 1 93 95 VAL A O 1
ATOM 734 N N . SER A 1 96 ? -10.406 2.203 3.787 1 92.19 96 SER A N 1
ATOM 735 C CA . SER A 1 96 ? -10.07 3.232 2.809 1 92.19 96 SER A CA 1
ATOM 736 C C . SER A 1 96 ? -10.977 4.449 2.951 1 92.19 96 SER A C 1
ATOM 738 O O . SER A 1 96 ? -10.516 5.59 2.881 1 92.19 96 SER A O 1
ATOM 740 N N . ALA A 1 97 ? -12.188 4.141 3.166 1 91.81 97 ALA A N 1
ATOM 741 C CA . ALA A 1 97 ? -13.141 5.227 3.359 1 91.81 97 ALA A CA 1
ATOM 742 C C . ALA A 1 97 ? -12.82 6.027 4.617 1 91.81 97 ALA A C 1
ATOM 744 O O . ALA A 1 97 ? -12.953 7.25 4.637 1 91.81 97 ALA A O 1
ATOM 745 N N . ALA A 1 98 ? -12.422 5.297 5.609 1 91.81 98 ALA A N 1
ATOM 746 C CA . ALA A 1 98 ? -12.062 5.969 6.855 1 91.81 98 ALA A CA 1
ATOM 747 C C . ALA A 1 98 ? -10.891 6.926 6.641 1 91.81 98 ALA A C 1
ATOM 749 O O . ALA A 1 98 ? -10.938 8.078 7.082 1 91.81 98 ALA A O 1
ATOM 750 N N . LEU A 1 99 ? -9.898 6.488 5.969 1 89.56 99 LEU A N 1
ATOM 751 C CA . LEU A 1 99 ? -8.711 7.305 5.727 1 89.56 99 LEU A CA 1
ATOM 752 C C . LEU A 1 99 ? -9.039 8.484 4.816 1 89.56 99 LEU A C 1
ATOM 754 O O . LEU A 1 99 ? -8.539 9.586 5.016 1 89.56 99 LEU A O 1
ATOM 758 N N . LEU A 1 100 ? -9.922 8.242 3.82 1 87.5 100 LEU A N 1
ATOM 759 C CA . LEU A 1 100 ? -10.312 9.305 2.896 1 87.5 100 LEU A CA 1
ATOM 760 C C . LEU A 1 100 ? -11.125 10.375 3.611 1 87.5 100 LEU A C 1
ATOM 762 O O . LEU A 1 100 ? -10.938 11.57 3.369 1 87.5 100 LEU A O 1
ATOM 766 N N . THR A 1 101 ? -11.992 9.922 4.426 1 87.56 101 THR A N 1
ATOM 767 C CA . THR A 1 101 ? -12.805 10.867 5.188 1 87.56 101 THR A CA 1
ATOM 768 C C . THR A 1 101 ? -11.93 11.695 6.121 1 87.56 101 THR A C 1
ATOM 770 O O . THR A 1 101 ? -12.133 12.906 6.254 1 87.56 101 THR A O 1
ATOM 773 N N . TYR A 1 102 ? -10.938 11.023 6.707 1 84.69 102 TYR A N 1
ATOM 774 C CA . TYR A 1 102 ? -10.008 11.742 7.57 1 84.69 102 TYR A CA 1
ATOM 775 C C . TYR A 1 102 ? -9.219 12.781 6.777 1 84.69 102 TYR A C 1
ATOM 777 O O . TYR A 1 102 ? -9.039 13.906 7.23 1 84.69 102 TYR A O 1
ATOM 785 N N . THR A 1 103 ? -8.758 12.414 5.695 1 83.44 103 THR A N 1
ATOM 786 C CA . THR A 1 103 ? -7.934 13.297 4.879 1 83.44 103 THR A CA 1
ATOM 787 C C . THR A 1 103 ? -8.766 14.445 4.316 1 83.44 103 THR A C 1
ATOM 789 O O . THR A 1 103 ? -8.273 15.57 4.188 1 83.44 103 THR A O 1
ATOM 792 N N . PHE A 1 104 ? -9.945 14.172 4.02 1 82.94 104 PHE A N 1
ATOM 793 C CA . PHE A 1 104 ? -10.805 15.188 3.42 1 82.94 104 PHE A CA 1
ATOM 794 C C . PHE A 1 104 ? -11.203 16.234 4.449 1 82.94 104 PHE A C 1
ATOM 796 O O . PHE A 1 104 ? -11.242 17.438 4.145 1 82.94 104 PHE A O 1
ATOM 803 N N . HIS A 1 105 ? -11.391 15.883 5.664 1 84.25 105 HIS A N 1
ATOM 804 C CA . HIS A 1 105 ? -11.961 16.797 6.645 1 84.25 105 HIS A CA 1
ATOM 805 C C . HIS A 1 105 ? -10.891 17.359 7.562 1 84.25 105 HIS A C 1
ATOM 807 O O . HIS A 1 105 ? -11.008 18.5 8.047 1 84.25 105 HIS A O 1
ATOM 813 N N . ILE A 1 106 ? -9.883 16.641 7.762 1 73.62 106 ILE A N 1
ATOM 814 C CA . ILE A 1 106 ? -8.938 17.078 8.781 1 73.62 106 ILE A CA 1
ATOM 815 C C . ILE A 1 106 ? -7.656 17.578 8.109 1 73.62 106 ILE A C 1
ATOM 817 O O . ILE A 1 106 ? -7.191 18.688 8.391 1 73.62 106 ILE A O 1
ATOM 821 N N . GLN A 1 107 ? -7.082 16.688 7.348 1 71.88 107 GLN A N 1
ATOM 822 C CA . GLN A 1 107 ? -5.812 17.047 6.727 1 71.88 107 GLN A CA 1
ATOM 823 C C . GLN A 1 107 ? -5.832 16.766 5.227 1 71.88 107 GLN A C 1
ATOM 825 O O . GLN A 1 107 ? -5.668 15.609 4.809 1 71.88 107 GLN A O 1
ATOM 830 N N . PRO A 1 108 ? -6.109 17.781 4.512 1 72.94 108 PRO A N 1
ATOM 831 C CA . PRO A 1 108 ? -6.156 17.562 3.064 1 72.94 108 PRO A CA 1
ATOM 832 C C . PRO A 1 108 ? -4.773 17.328 2.457 1 72.94 108 PRO A C 1
ATOM 834 O O . PRO A 1 108 ? -4.293 18.156 1.678 1 72.94 108 PRO A O 1
ATOM 837 N N . ASP A 1 109 ? -4.082 16.328 3.043 1 76.81 109 ASP A N 1
ATOM 838 C CA . ASP A 1 109 ? -2.795 15.977 2.455 1 76.81 109 ASP A CA 1
ATOM 839 C C . ASP A 1 109 ? -2.941 14.828 1.464 1 76.81 109 ASP A C 1
ATOM 841 O O . ASP A 1 109 ? -2.562 13.695 1.763 1 76.81 109 ASP A O 1
ATOM 845 N N . TRP A 1 110 ? -3.453 15.281 0.308 1 79.31 110 TRP A N 1
ATOM 846 C CA . TRP A 1 110 ? -3.738 14.281 -0.714 1 79.31 110 TRP A CA 1
ATOM 847 C C . TRP A 1 110 ? -2.449 13.758 -1.338 1 79.31 110 TRP A C 1
ATOM 849 O O . TRP A 1 110 ? -2.361 12.578 -1.694 1 79.31 110 TRP A O 1
ATOM 859 N N . SER A 1 111 ? -1.523 14.625 -1.317 1 81.75 111 SER A N 1
ATOM 860 C CA . SER A 1 111 ? -0.249 14.219 -1.9 1 81.75 111 SER A CA 1
ATOM 861 C C . SER A 1 111 ? 0.469 13.211 -1.012 1 81.75 111 SER A C 1
ATOM 863 O O . SER A 1 111 ? 1.045 12.242 -1.507 1 81.75 111 SER A O 1
ATOM 865 N N . TYR A 1 112 ? 0.297 13.383 0.233 1 81.44 112 TYR A N 1
ATOM 866 C CA . TYR A 1 112 ? 0.94 12.477 1.175 1 81.44 112 TYR A CA 1
ATOM 867 C C . TYR A 1 112 ? 0.261 11.109 1.164 1 81.44 112 TYR A C 1
ATOM 869 O O . TYR A 1 112 ? 0.931 10.078 1.213 1 81.44 112 TYR A O 1
ATOM 877 N N . LEU A 1 113 ? -1.009 11.133 0.951 1 84.69 113 LEU A N 1
ATOM 878 C CA . LEU A 1 113 ? -1.767 9.891 0.897 1 84.69 113 LEU A CA 1
ATOM 879 C C . LEU A 1 113 ? -1.418 9.094 -0.357 1 84.69 113 LEU A C 1
ATOM 881 O O . LEU A 1 113 ? -1.189 7.883 -0.287 1 84.69 113 LEU A O 1
ATOM 885 N N . ALA A 1 114 ? -1.354 9.805 -1.385 1 86 114 ALA A N 1
ATOM 886 C CA . ALA A 1 114 ? -1.032 9.148 -2.648 1 86 114 ALA A CA 1
ATOM 887 C C . ALA A 1 114 ? 0.394 8.602 -2.637 1 86 114 ALA A C 1
ATOM 889 O O . ALA A 1 114 ? 0.641 7.48 -3.086 1 86 114 ALA A O 1
ATOM 890 N N . GLY A 1 115 ? 1.287 9.367 -2.043 1 87.5 115 GLY A N 1
ATOM 891 C CA . GLY A 1 115 ? 2.672 8.938 -1.95 1 87.5 115 GLY A CA 1
ATOM 892 C C . GLY A 1 115 ? 2.863 7.742 -1.033 1 87.5 115 GLY A C 1
ATOM 893 O O . GLY A 1 115 ? 3.541 6.777 -1.395 1 87.5 115 GLY A O 1
ATOM 894 N N . ALA A 1 116 ? 2.234 7.766 0.047 1 88.38 116 ALA A N 1
ATOM 895 C CA . ALA A 1 116 ? 2.348 6.688 1.025 1 88.38 116 ALA A CA 1
ATOM 896 C C . ALA A 1 116 ? 1.722 5.398 0.497 1 88.38 116 ALA A C 1
ATOM 898 O O . ALA A 1 116 ? 2.266 4.312 0.692 1 88.38 116 ALA A O 1
ATOM 899 N N . SER A 1 117 ? 0.582 5.586 -0.205 1 89.88 117 SER A N 1
ATOM 900 C CA . SER A 1 117 ? -0.083 4.43 -0.795 1 89.88 117 SER A CA 1
ATOM 901 C C . SER A 1 117 ? 0.765 3.809 -1.901 1 89.88 117 SER A C 1
ATOM 903 O O . SER A 1 117 ? 0.908 2.586 -1.969 1 89.88 117 SER A O 1
ATOM 905 N N . GLY A 1 118 ? 1.326 4.668 -2.682 1 90.25 118 GLY A N 1
ATOM 906 C CA . GLY A 1 118 ? 2.166 4.168 -3.758 1 90.25 118 GLY A CA 1
ATOM 907 C C . GLY A 1 118 ? 3.412 3.459 -3.262 1 90.25 118 GLY A C 1
ATOM 908 O O . GLY A 1 118 ? 3.77 2.393 -3.766 1 90.25 118 GLY A O 1
ATOM 909 N N . VAL A 1 119 ? 4 3.988 -2.301 1 91.19 119 VAL A N 1
ATOM 910 C CA . VAL A 1 119 ? 5.215 3.42 -1.721 1 91.19 119 VAL A CA 1
ATOM 911 C C . VAL A 1 119 ? 4.887 2.092 -1.041 1 91.19 119 VAL A C 1
ATOM 913 O O . VAL A 1 119 ? 5.637 1.119 -1.176 1 91.19 119 VAL A O 1
ATOM 916 N N . ALA A 1 120 ? 3.773 2.047 -0.363 1 90.5 120 ALA A N 1
ATOM 917 C CA . ALA A 1 120 ? 3.371 0.821 0.324 1 90.5 120 ALA A CA 1
ATOM 918 C C . ALA A 1 120 ? 3.086 -0.298 -0.673 1 90.5 120 ALA A C 1
ATOM 920 O O . ALA A 1 120 ? 3.504 -1.44 -0.471 1 90.5 120 ALA A O 1
ATOM 921 N N . ILE A 1 121 ? 2.455 0.08 -1.736 1 89.94 121 ILE A N 1
ATOM 922 C CA . ILE A 1 121 ? 2.121 -0.9 -2.764 1 89.94 121 ILE A CA 1
ATOM 923 C C . ILE A 1 121 ? 3.398 -1.404 -3.432 1 89.94 121 ILE A C 1
ATOM 925 O O . ILE A 1 121 ? 3.564 -2.609 -3.639 1 89.94 121 ILE A O 1
ATOM 929 N N . SER A 1 122 ? 4.254 -0.518 -3.693 1 89.44 122 SER A N 1
ATOM 930 C CA . SER A 1 122 ? 5.504 -0.902 -4.34 1 89.44 122 SER A CA 1
ATOM 931 C C . SER A 1 122 ? 6.352 -1.784 -3.428 1 89.44 122 SER A C 1
ATOM 933 O O . SER A 1 122 ? 6.961 -2.752 -3.885 1 89.44 122 SER A O 1
ATOM 935 N N . ALA A 1 123 ? 6.395 -1.417 -2.207 1 86.88 123 ALA A N 1
ATOM 936 C CA . ALA A 1 123 ? 7.148 -2.215 -1.245 1 86.88 123 ALA A CA 1
ATOM 937 C C . ALA A 1 123 ? 6.551 -3.613 -1.104 1 86.88 123 ALA A C 1
ATOM 939 O O . ALA A 1 123 ? 7.285 -4.598 -0.993 1 86.88 123 ALA A O 1
ATOM 940 N N . GLN A 1 124 ? 5.301 -3.699 -1.186 1 87.19 124 GLN A N 1
ATOM 941 C CA . GLN A 1 124 ? 4.629 -4.988 -1.076 1 87.19 124 GLN A CA 1
ATOM 942 C C . GLN A 1 124 ? 4.91 -5.859 -2.297 1 87.19 124 GLN A C 1
ATOM 944 O O . GLN A 1 124 ? 5.164 -7.059 -2.162 1 87.19 124 GLN A O 1
ATOM 949 N N . VAL A 1 125 ? 4.836 -5.262 -3.426 1 84.25 125 VAL A N 1
ATOM 950 C CA . VAL A 1 125 ? 5.102 -6 -4.656 1 84.25 125 VAL A CA 1
ATOM 951 C C . VAL A 1 125 ? 6.547 -6.5 -4.656 1 84.25 125 VAL A C 1
ATOM 953 O O . VAL A 1 125 ? 6.816 -7.641 -5.039 1 84.25 125 VAL A O 1
ATOM 956 N N . ALA A 1 126 ? 7.41 -5.672 -4.215 1 85.75 126 ALA A N 1
ATOM 957 C CA . ALA A 1 126 ? 8.812 -6.066 -4.141 1 85.75 126 ALA A CA 1
ATOM 958 C C . ALA A 1 126 ? 9.008 -7.215 -3.152 1 85.75 126 ALA A C 1
ATOM 960 O O . ALA A 1 126 ? 9.75 -8.156 -3.424 1 85.75 126 ALA A O 1
ATOM 961 N N . PHE A 1 127 ? 8.328 -7.164 -2.094 1 82.88 127 PHE A N 1
ATOM 962 C CA . PHE A 1 127 ? 8.422 -8.203 -1.074 1 82.88 127 PHE A CA 1
ATOM 963 C C . PHE A 1 127 ? 7.848 -9.516 -1.589 1 82.88 127 PHE A C 1
ATOM 965 O O . PHE A 1 127 ? 8.461 -10.578 -1.424 1 82.88 127 PHE A O 1
ATOM 972 N N . LEU A 1 128 ? 6.711 -9.484 -2.25 1 80.31 128 LEU A N 1
ATOM 973 C CA . LEU A 1 128 ? 6.078 -10.68 -2.799 1 80.31 128 LEU A CA 1
ATOM 974 C C . LEU A 1 128 ? 6.945 -11.297 -3.891 1 80.31 128 LEU A C 1
ATOM 976 O O . LEU A 1 128 ? 7.062 -12.523 -3.975 1 80.31 128 LEU A O 1
ATOM 980 N N . THR A 1 129 ? 7.508 -10.477 -4.703 1 80.56 129 THR A N 1
ATOM 981 C CA . THR A 1 129 ? 8.359 -10.961 -5.781 1 80.56 129 THR A CA 1
ATOM 982 C C . THR A 1 129 ? 9.633 -11.602 -5.219 1 80.56 129 THR A C 1
ATOM 984 O O . THR A 1 129 ? 10.109 -12.602 -5.746 1 80.56 129 THR A O 1
ATOM 987 N N . LEU A 1 130 ? 10.133 -11.031 -4.125 1 78.69 130 LEU A N 1
ATOM 988 C CA . LEU A 1 130 ? 11.32 -11.578 -3.479 1 78.69 130 LEU A CA 1
ATOM 989 C C . LEU A 1 130 ? 11.047 -12.969 -2.914 1 78.69 130 LEU A C 1
ATOM 991 O O . LEU A 1 130 ? 11.859 -13.875 -3.08 1 78.69 130 LEU A O 1
ATOM 995 N N . ILE A 1 131 ? 9.945 -13.148 -2.32 1 75.69 131 ILE A N 1
ATOM 996 C CA . ILE A 1 131 ? 9.609 -14.422 -1.697 1 75.69 131 ILE A CA 1
ATOM 997 C C . ILE A 1 131 ? 9.289 -15.453 -2.777 1 75.69 131 ILE A C 1
ATOM 999 O O . ILE A 1 131 ? 9.68 -16.625 -2.66 1 75.69 131 ILE A O 1
ATOM 1003 N N . THR A 1 132 ? 8.633 -15.102 -3.848 1 74.25 132 THR A N 1
ATOM 1004 C CA . THR A 1 132 ? 8.289 -16.031 -4.918 1 74.25 132 THR A CA 1
ATOM 1005 C C . THR A 1 132 ? 9.523 -16.406 -5.73 1 74.25 132 THR A C 1
ATOM 1007 O O . THR A 1 132 ? 9.602 -17.516 -6.273 1 74.25 132 THR A O 1
ATOM 1010 N N . SER A 1 133 ? 10.461 -15.5 -5.898 1 72.81 133 SER A N 1
ATOM 1011 C CA . SER A 1 133 ? 11.695 -15.805 -6.617 1 72.81 133 SER A CA 1
ATOM 1012 C C . SER A 1 133 ? 12.547 -16.812 -5.848 1 72.81 133 SER A C 1
ATOM 1014 O O . SER A 1 133 ? 13.25 -17.625 -6.453 1 72.81 133 SER A O 1
ATOM 1016 N N . GLN A 1 134 ? 12.562 -16.672 -4.59 1 65.31 134 GLN A N 1
ATOM 1017 C CA . GLN A 1 134 ? 13.336 -17.594 -3.768 1 65.31 134 GLN A CA 1
ATOM 1018 C C . GLN A 1 134 ? 12.727 -18.984 -3.793 1 65.31 134 GLN A C 1
ATOM 1020 O O . GLN A 1 134 ? 13.445 -19.984 -3.67 1 65.31 134 GLN A O 1
ATOM 1025 N N . CYS A 1 135 ? 11.438 -19 -3.912 1 59 135 CYS A N 1
ATOM 1026 C CA . CYS A 1 135 ? 10.773 -20.297 -3.949 1 59 135 CYS A CA 1
ATOM 1027 C C . CYS A 1 135 ? 10.977 -20.969 -5.301 1 59 135 CYS A C 1
ATOM 1029 O O . CYS A 1 135 ? 11.055 -22.203 -5.379 1 59 135 CYS A O 1
ATOM 1031 N N . CYS A 1 136 ? 10.945 -20.234 -6.336 1 53.28 136 CYS A N 1
ATOM 1032 C CA . CYS A 1 136 ? 11.203 -20.859 -7.629 1 53.28 136 CYS A CA 1
ATOM 1033 C C . CYS A 1 136 ? 12.656 -21.297 -7.734 1 53.28 136 CYS A C 1
ATOM 1035 O O . CYS A 1 136 ? 12.969 -22.25 -8.461 1 53.28 136 CYS A O 1
ATOM 1037 N N . GLY A 1 137 ? 13.578 -20.547 -7.141 1 47.81 137 GLY A N 1
ATOM 1038 C CA . GLY A 1 137 ? 14.953 -21.031 -7.207 1 47.81 137 GLY A CA 1
ATOM 1039 C C . GLY A 1 137 ? 15.156 -22.359 -6.508 1 47.81 137 GLY A C 1
ATOM 1040 O O . GLY A 1 137 ? 16.188 -23.016 -6.695 1 47.81 137 GLY A O 1
ATOM 1041 N N . VAL A 1 138 ? 14.383 -22.656 -5.621 1 44.19 138 VAL A N 1
ATOM 1042 C CA . VAL A 1 138 ? 14.602 -23.922 -4.934 1 44.19 138 VAL A CA 1
ATOM 1043 C C . VAL A 1 138 ? 13.938 -25.062 -5.715 1 44.19 138 VAL A C 1
ATOM 1045 O O . VAL A 1 138 ? 14.227 -26.234 -5.488 1 44.19 138 VAL A O 1
ATOM 1048 N N . SER A 1 139 ? 13.039 -24.797 -6.621 1 38.47 139 SER A N 1
ATOM 1049 C CA . SER A 1 139 ? 12.617 -26.016 -7.293 1 38.47 139 SER A CA 1
ATOM 1050 C C . SER A 1 139 ? 13.547 -26.359 -8.461 1 38.47 139 SER A C 1
ATOM 1052 O O . SER A 1 139 ? 13.977 -25.469 -9.195 1 38.47 139 SER A O 1
ATOM 1054 N N . MET B 1 1 ? 1.272 -17.109 -17.219 1 45.25 1 MET B N 1
ATOM 1055 C CA . MET B 1 1 ? 1.239 -15.812 -17.891 1 45.25 1 MET B CA 1
ATOM 1056 C C . MET B 1 1 ? 0.448 -14.789 -17.094 1 45.25 1 MET B C 1
ATOM 1058 O O . MET B 1 1 ? 0.864 -13.641 -16.969 1 45.25 1 MET B O 1
ATOM 1062 N N . GLY B 1 2 ? -0.657 -15.211 -16.328 1 54.34 2 GLY B N 1
ATOM 1063 C CA . GLY B 1 2 ? -1.63 -14.336 -15.695 1 54.34 2 GLY B CA 1
ATOM 1064 C C . GLY B 1 2 ? -1.1 -13.672 -14.438 1 54.34 2 GLY B C 1
ATOM 1065 O O . GLY B 1 2 ? -1.416 -12.516 -14.156 1 54.34 2 GLY B O 1
ATOM 1066 N N . ARG B 1 3 ? -0.147 -14.32 -13.859 1 61.38 3 ARG B N 1
ATOM 1067 C CA . ARG B 1 3 ? 0.341 -13.797 -12.586 1 61.38 3 ARG B CA 1
ATOM 1068 C C . ARG B 1 3 ? 1.306 -12.641 -12.805 1 61.38 3 ARG B C 1
ATOM 1070 O O . ARG B 1 3 ? 1.288 -11.656 -12.055 1 61.38 3 ARG B O 1
ATOM 1077 N N . HIS B 1 4 ? 2.018 -12.641 -13.992 1 64.06 4 HIS B N 1
ATOM 1078 C CA . HIS B 1 4 ? 2.99 -11.586 -14.266 1 64.06 4 HIS B CA 1
ATOM 1079 C C . HIS B 1 4 ? 2.303 -10.305 -14.719 1 64.06 4 HIS B C 1
ATOM 1081 O O . HIS B 1 4 ? 2.73 -9.203 -14.352 1 64.06 4 HIS B O 1
ATOM 1087 N N . LEU B 1 5 ? 1.153 -10.547 -15.344 1 71.69 5 LEU B N 1
ATOM 1088 C CA . LEU B 1 5 ? 0.42 -9.383 -15.828 1 71.69 5 LEU B CA 1
ATOM 1089 C C . LEU B 1 5 ? -0.167 -8.594 -14.656 1 71.69 5 LEU B C 1
ATOM 1091 O O . LEU B 1 5 ? -0.148 -7.355 -14.664 1 71.69 5 LEU B O 1
ATOM 1095 N N . TYR B 1 6 ? -0.473 -9.289 -13.695 1 73.12 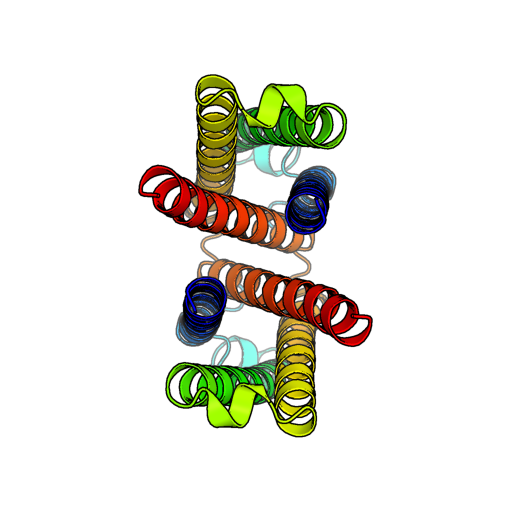6 TYR B N 1
ATOM 1096 C CA . TYR B 1 6 ? -1.072 -8.633 -12.539 1 73.12 6 TYR B CA 1
ATOM 1097 C C . TYR B 1 6 ? -0.024 -7.867 -11.75 1 73.12 6 TYR B C 1
ATOM 1099 O O . TYR B 1 6 ? -0.286 -6.758 -11.273 1 73.12 6 TYR B O 1
ATOM 1107 N N . GLY B 1 7 ? 1.144 -8.5 -11.703 1 75.94 7 GLY B N 1
ATOM 1108 C CA . GLY B 1 7 ? 2.234 -7.812 -11.031 1 75.94 7 GLY B CA 1
ATOM 1109 C C . GLY B 1 7 ? 2.623 -6.508 -11.703 1 75.94 7 GLY B C 1
ATOM 1110 O O . GLY B 1 7 ? 2.871 -5.508 -11.031 1 75.94 7 GLY B O 1
ATOM 1111 N N . CYS B 1 8 ? 2.477 -6.484 -12.977 1 81.12 8 CYS B N 1
ATOM 1112 C CA . CYS B 1 8 ? 2.818 -5.301 -13.75 1 81.12 8 CYS B CA 1
ATOM 1113 C C . CYS B 1 8 ? 1.759 -4.215 -13.586 1 81.12 8 CYS B C 1
ATOM 1115 O O . CYS B 1 8 ? 2.086 -3.033 -13.484 1 81.12 8 CYS B O 1
ATOM 1117 N N . MET B 1 9 ? 0.599 -4.648 -13.5 1 84.12 9 MET B N 1
ATOM 1118 C CA . MET B 1 9 ? -0.494 -3.689 -13.359 1 84.12 9 MET B CA 1
ATOM 1119 C C . MET B 1 9 ? -0.445 -3.012 -11.992 1 84.12 9 MET B C 1
ATOM 1121 O O . MET B 1 9 ? -0.642 -1.8 -11.891 1 84.12 9 MET B O 1
ATOM 1125 N N . ILE B 1 10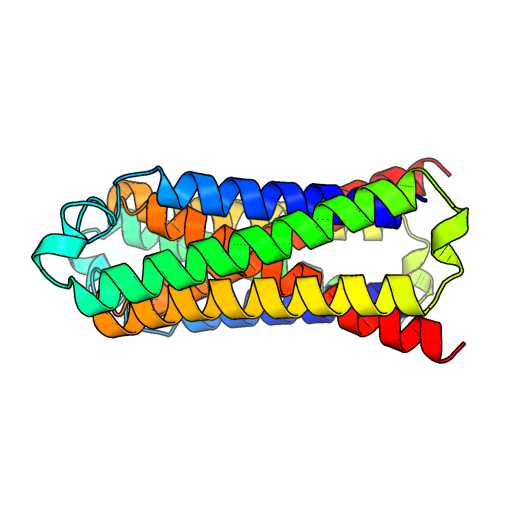 ? -0.13 -3.717 -11.016 1 85.94 10 ILE B N 1
ATOM 1126 C CA . ILE B 1 10 ? -0.08 -3.188 -9.656 1 85.94 10 ILE B CA 1
ATOM 1127 C C . ILE B 1 10 ? 1.111 -2.244 -9.516 1 85.94 10 ILE B C 1
ATOM 1129 O O . ILE B 1 10 ? 0.995 -1.176 -8.906 1 85.94 10 ILE B O 1
ATOM 1133 N N . LEU B 1 11 ? 2.191 -2.666 -10.117 1 87.69 11 LEU B N 1
ATOM 1134 C CA . LEU B 1 11 ? 3.375 -1.816 -10.062 1 87.69 11 LEU B CA 1
ATOM 1135 C C . LEU B 1 11 ? 3.15 -0.521 -10.836 1 87.69 11 LEU B C 1
ATOM 1137 O O . LEU B 1 11 ? 3.592 0.548 -10.406 1 87.69 11 LEU B O 1
ATOM 1141 N N . GLY B 1 12 ? 2.516 -0.715 -11.953 1 87.56 12 GLY B N 1
ATOM 1142 C CA . GLY B 1 12 ? 2.168 0.475 -12.711 1 87.56 12 GLY B CA 1
ATOM 1143 C C . GLY B 1 12 ? 1.283 1.438 -11.945 1 87.56 12 GLY B C 1
ATOM 1144 O O . GLY B 1 12 ? 1.479 2.652 -12.008 1 87.56 12 GLY B O 1
ATOM 1145 N N . CYS B 1 13 ? 0.331 0.889 -11.211 1 86.31 13 CYS B N 1
ATOM 1146 C CA . CYS B 1 13 ? -0.545 1.715 -10.391 1 86.31 13 CYS B CA 1
ATOM 1147 C C . CYS B 1 13 ? 0.238 2.395 -9.273 1 86.31 13 CYS B C 1
ATOM 1149 O O . CYS B 1 13 ? -0.003 3.562 -8.961 1 86.31 13 CYS B O 1
ATOM 1151 N N . ALA B 1 14 ? 1.171 1.684 -8.711 1 90.88 14 ALA B N 1
ATOM 1152 C CA . ALA B 1 14 ? 2.002 2.248 -7.648 1 90.88 14 ALA B CA 1
ATOM 1153 C C . ALA B 1 14 ? 2.814 3.434 -8.164 1 90.88 14 ALA B C 1
ATOM 1155 O O . ALA B 1 14 ? 2.857 4.488 -7.52 1 90.88 14 ALA B O 1
ATOM 1156 N N . ILE B 1 15 ? 3.424 3.266 -9.32 1 91.31 15 ILE B N 1
ATOM 1157 C CA . ILE B 1 15 ? 4.207 4.336 -9.93 1 91.31 15 ILE B CA 1
ATOM 1158 C C . ILE B 1 15 ? 3.303 5.527 -10.227 1 91.31 15 ILE B C 1
ATOM 1160 O O . ILE B 1 15 ? 3.682 6.68 -9.984 1 91.31 15 ILE B O 1
ATOM 1164 N N . GLY B 1 16 ? 2.148 5.191 -10.727 1 89.56 16 GLY B N 1
ATOM 1165 C CA . GLY B 1 16 ? 1.196 6.254 -11.016 1 89.56 16 GLY B CA 1
ATOM 1166 C C . GLY B 1 16 ? 0.81 7.059 -9.789 1 89.56 16 GLY B C 1
ATOM 1167 O O . GLY B 1 16 ? 0.725 8.289 -9.844 1 89.56 16 GLY B O 1
ATOM 1168 N N . LEU B 1 17 ? 0.6 6.445 -8.688 1 89.56 17 LEU B N 1
ATOM 1169 C CA . LEU B 1 17 ? 0.229 7.117 -7.445 1 89.56 17 LEU B CA 1
ATOM 1170 C C . LEU B 1 17 ? 1.373 7.988 -6.938 1 89.56 17 LEU B C 1
ATOM 1172 O O . LEU B 1 17 ? 1.147 9.109 -6.473 1 89.56 17 LEU B O 1
ATOM 1176 N N . ILE B 1 18 ? 2.6 7.48 -7.039 1 90.56 18 ILE B N 1
ATOM 1177 C CA . ILE B 1 18 ? 3.758 8.234 -6.566 1 90.56 18 ILE B CA 1
ATOM 1178 C C . ILE B 1 18 ? 3.951 9.477 -7.426 1 90.56 18 ILE B C 1
ATOM 1180 O O . ILE B 1 18 ? 4.188 10.57 -6.902 1 90.56 18 ILE B O 1
ATOM 1184 N N . VAL B 1 19 ? 3.875 9.281 -8.734 1 89.31 19 VAL B N 1
ATOM 1185 C CA . VAL B 1 19 ? 4.004 10.414 -9.648 1 89.31 19 VAL B CA 1
ATOM 1186 C C . VAL B 1 19 ? 2.883 11.422 -9.383 1 89.31 19 VAL B C 1
ATOM 1188 O O . VAL B 1 19 ? 3.115 12.633 -9.375 1 89.31 19 VAL B O 1
ATOM 1191 N N . PHE B 1 20 ? 1.711 10.914 -9.141 1 87.62 20 PHE B N 1
ATOM 1192 C CA . PHE B 1 20 ? 0.564 11.766 -8.828 1 87.62 20 PHE B CA 1
ATOM 1193 C C . PHE B 1 20 ? 0.805 12.555 -7.551 1 87.62 20 PHE B C 1
ATOM 1195 O O . PHE B 1 20 ? 0.451 13.727 -7.465 1 87.62 20 PHE B O 1
ATOM 1202 N N . SER B 1 21 ? 1.409 11.953 -6.609 1 87.25 21 SER B N 1
ATOM 1203 C CA . SER B 1 21 ? 1.705 12.617 -5.344 1 87.25 21 SER B CA 1
ATOM 1204 C C . SER B 1 21 ? 2.717 13.742 -5.535 1 87.25 21 SER B C 1
ATOM 1206 O O . SER B 1 21 ? 2.656 14.766 -4.848 1 87.25 21 SER B O 1
ATOM 1208 N N . LEU B 1 22 ? 3.623 13.523 -6.434 1 84.25 22 LEU B N 1
ATOM 1209 C CA . LEU B 1 22 ? 4.656 14.523 -6.664 1 84.25 22 LEU B CA 1
ATOM 1210 C C . LEU B 1 22 ? 4.098 15.711 -7.438 1 84.25 22 LEU B C 1
ATOM 1212 O O . LEU B 1 22 ? 4.559 16.844 -7.262 1 84.25 22 LEU B O 1
ATOM 1216 N N . ILE B 1 23 ? 3.127 15.43 -8.172 1 83.31 23 ILE B N 1
ATOM 1217 C CA . ILE B 1 23 ? 2.535 16.484 -8.984 1 83.31 23 ILE B CA 1
ATOM 1218 C C . ILE B 1 23 ? 1.548 17.297 -8.148 1 83.31 23 ILE B C 1
ATOM 1220 O O . ILE B 1 23 ? 1.418 18.5 -8.32 1 83.31 23 ILE B O 1
ATOM 1224 N N . LEU B 1 24 ? 0.944 16.562 -7.176 1 78.88 24 LEU B N 1
ATOM 1225 C CA . LEU B 1 24 ? -0.025 17.25 -6.336 1 78.88 24 LEU B CA 1
ATOM 1226 C C . LEU B 1 24 ? 0.679 18.172 -5.336 1 78.88 24 LEU B C 1
ATOM 1228 O O . LEU B 1 24 ? 1.77 17.859 -4.859 1 78.88 24 LEU B O 1
ATOM 1232 N N . GLU B 1 25 ? 0.264 19.438 -5.258 1 72.12 25 GLU B N 1
ATOM 1233 C CA . GLU B 1 25 ? 0.87 20.438 -4.395 1 72.12 25 GLU B CA 1
ATOM 1234 C C . GLU B 1 25 ? 0.188 20.484 -3.029 1 72.12 25 GLU B C 1
ATOM 1236 O O . GLU B 1 25 ? 0.218 21.5 -2.344 1 72.12 25 GLU B O 1
ATOM 1241 N N . ASP B 1 26 ? -0.381 19.328 -2.664 1 74.75 26 ASP B N 1
ATOM 1242 C CA . ASP B 1 26 ? -1.095 19.359 -1.392 1 74.75 26 ASP B CA 1
ATOM 1243 C C . ASP B 1 26 ? -0.32 18.609 -0.309 1 74.75 26 ASP B C 1
ATOM 1245 O O . ASP B 1 26 ? -0.824 17.641 0.266 1 74.75 26 ASP B O 1
ATOM 1249 N N . TRP B 1 27 ? 1.016 19.031 -0.251 1 72.19 27 TRP B N 1
ATOM 1250 C CA . TRP B 1 27 ? 1.799 18.547 0.881 1 72.19 27 TRP B CA 1
ATOM 1251 C C . TRP B 1 27 ? 1.634 19.453 2.088 1 72.19 27 TRP B C 1
ATOM 1253 O O . TRP B 1 27 ? 1.085 20.547 1.973 1 72.19 27 TRP B O 1
ATOM 1263 N N . HIS B 1 28 ? 1.823 18.875 3.258 1 71.12 28 HIS B N 1
ATOM 1264 C CA . HIS B 1 28 ? 1.687 19.703 4.453 1 71.12 28 HIS B CA 1
ATOM 1265 C C . HIS B 1 28 ? 2.422 21.031 4.293 1 71.12 28 HIS B C 1
ATOM 1267 O O . HIS B 1 28 ? 1.94 22.062 4.746 1 71.12 28 HIS B O 1
ATOM 1273 N N . CYS B 1 29 ? 3.543 20.938 3.801 1 64.44 29 CYS B N 1
ATOM 1274 C CA . CYS B 1 29 ? 4.309 22.172 3.652 1 64.44 29 CYS B CA 1
ATOM 1275 C C . CYS B 1 29 ? 3.932 22.906 2.367 1 64.44 29 CYS B C 1
ATOM 1277 O O . CYS B 1 29 ? 4.41 24.016 2.111 1 64.44 29 CYS B O 1
ATOM 1279 N N . GLY B 1 30 ? 2.871 22.422 1.707 1 66.94 30 GLY B N 1
ATOM 1280 C CA . GLY B 1 30 ? 2.484 22.984 0.423 1 66.94 30 GLY B CA 1
ATOM 1281 C C . GLY B 1 30 ? 2.977 22.172 -0.758 1 66.94 30 GLY B C 1
ATOM 1282 O O . GLY B 1 30 ? 2.762 20.953 -0.818 1 66.94 30 GLY B O 1
ATOM 1283 N N . SER B 1 31 ? 3.633 22.891 -1.64 1 68.31 31 SER B N 1
ATOM 1284 C CA . SER B 1 31 ? 4.199 22.203 -2.793 1 68.31 31 SER B CA 1
ATOM 1285 C C . SER B 1 31 ? 5.621 21.734 -2.512 1 68.31 31 SER B C 1
ATOM 1287 O O . SER B 1 31 ? 6.422 22.469 -1.929 1 68.31 31 SER B O 1
ATOM 1289 N N . LEU B 1 32 ? 5.914 20.484 -2.621 1 71.5 32 LEU B N 1
ATOM 1290 C CA . LEU B 1 32 ? 7.227 19.891 -2.363 1 71.5 32 LEU B CA 1
ATOM 1291 C C . LEU B 1 32 ? 8.305 20.609 -3.174 1 71.5 32 LEU B C 1
ATOM 1293 O O . LEU B 1 32 ? 9.438 20.766 -2.713 1 71.5 32 LEU B O 1
ATOM 1297 N N . PHE B 1 33 ? 7.93 21.094 -4.266 1 71.38 33 PHE B N 1
ATOM 1298 C CA . PHE B 1 33 ? 8.906 21.656 -5.184 1 71.38 33 PHE B CA 1
ATOM 1299 C C . PHE B 1 33 ? 9.094 23.156 -4.922 1 71.38 33 PHE B C 1
ATOM 1301 O O . PHE B 1 33 ? 10.133 23.719 -5.25 1 71.38 33 PHE B O 1
ATOM 1308 N N . ARG B 1 34 ? 8.141 23.734 -4.273 1 72.69 34 ARG B N 1
ATOM 1309 C CA . ARG B 1 34 ? 8.227 25.188 -4.125 1 72.69 34 ARG B CA 1
ATOM 1310 C C . ARG B 1 34 ? 8.258 25.578 -2.654 1 72.69 34 ARG B C 1
ATOM 1312 O O . ARG B 1 34 ? 9.289 26.016 -2.148 1 72.69 34 ARG B O 1
ATOM 1319 N N . SER B 1 35 ? 7.191 25.25 -1.979 1 71 35 SER B N 1
ATOM 1320 C CA . SER B 1 35 ? 7.031 25.75 -0.623 1 71 35 SER B CA 1
ATOM 1321 C C . SER B 1 35 ? 7.922 25 0.361 1 71 35 SER B C 1
ATOM 1323 O O . SER B 1 35 ? 8.539 25.609 1.238 1 71 35 SER B O 1
ATOM 1325 N N . CYS B 1 36 ? 8.07 23.781 0.144 1 71.38 36 CYS B N 1
ATOM 1326 C CA . CYS B 1 36 ? 8.906 23.016 1.068 1 71.38 36 CYS B CA 1
ATOM 1327 C C . CYS B 1 36 ? 10.383 23.281 0.814 1 71.38 36 CYS B C 1
ATOM 1329 O O . CYS B 1 36 ? 11.195 23.25 1.744 1 71.38 36 CYS B O 1
ATOM 1331 N N . MET B 1 37 ? 10.727 23.625 -0.405 1 71.56 37 MET B N 1
ATOM 1332 C CA . MET B 1 37 ? 12.117 23.906 -0.771 1 71.56 37 MET B CA 1
ATOM 1333 C C . MET B 1 37 ? 12.602 25.203 -0.154 1 71.56 37 MET B C 1
ATOM 1335 O O . MET B 1 37 ? 13.781 25.359 0.158 1 71.56 37 MET B O 1
ATOM 1339 N N . ASP B 1 38 ? 11.664 26.062 0.069 1 74.31 38 ASP B N 1
ATOM 1340 C CA . ASP B 1 38 ? 12.023 27.359 0.646 1 74.31 38 ASP B CA 1
ATOM 1341 C C . ASP B 1 38 ? 12.344 27.219 2.133 1 74.31 38 ASP B C 1
ATOM 1343 O O . ASP B 1 38 ? 13.258 27.891 2.635 1 74.31 38 ASP B O 1
ATOM 1347 N N . ARG B 1 39 ? 11.703 26.281 2.768 1 75.69 39 ARG B N 1
ATOM 1348 C CA . ARG B 1 39 ? 11.883 26.156 4.211 1 75.69 39 ARG B CA 1
ATOM 1349 C C . ARG B 1 39 ? 12.93 25.094 4.539 1 75.69 39 ARG B C 1
ATOM 1351 O O . ARG B 1 39 ? 13.766 25.297 5.422 1 75.69 39 ARG B O 1
ATOM 1358 N N . TRP B 1 40 ? 12.844 24 3.752 1 79.5 40 TRP B N 1
ATOM 1359 C CA . TRP B 1 40 ? 13.734 22.859 3.984 1 79.5 40 TRP B CA 1
ATOM 1360 C C . TRP B 1 40 ? 14.398 22.422 2.684 1 79.5 40 TRP B C 1
ATOM 1362 O O . TRP B 1 40 ? 14.086 21.344 2.158 1 79.5 40 TRP B O 1
ATOM 1372 N N . LYS B 1 41 ? 15.336 23.297 2.154 1 81.69 41 LYS B N 1
ATOM 1373 C CA . LYS B 1 41 ? 15.93 23.078 0.837 1 81.69 41 LYS B CA 1
ATOM 1374 C C . LYS B 1 41 ? 16.703 21.766 0.787 1 81.69 41 LYS B C 1
ATOM 1376 O O . LYS B 1 41 ? 16.516 20.969 -0.138 1 81.69 41 LYS B O 1
ATOM 1381 N N . ARG B 1 42 ? 17.5 21.547 1.816 1 85.25 42 ARG B N 1
ATOM 1382 C CA . ARG B 1 42 ? 18.375 20.375 1.797 1 85.25 42 ARG B CA 1
ATOM 1383 C C . ARG B 1 42 ? 17.562 19.078 1.893 1 85.25 42 ARG B C 1
ATOM 1385 O O . ARG B 1 42 ? 17.781 18.141 1.126 1 85.25 42 ARG B O 1
ATOM 1392 N N . ILE B 1 43 ? 16.531 19.062 2.705 1 85 43 ILE B N 1
ATOM 1393 C CA . ILE B 1 43 ? 15.734 17.875 2.932 1 85 43 ILE B CA 1
ATOM 1394 C C . ILE B 1 43 ? 14.797 17.641 1.749 1 85 43 ILE B C 1
ATOM 1396 O O . ILE B 1 43 ? 14.617 16.516 1.296 1 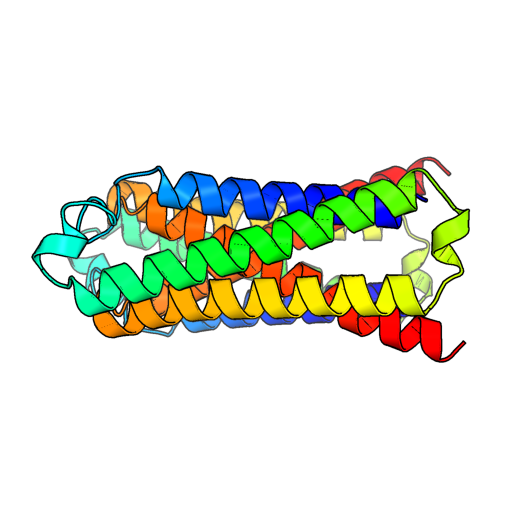85 43 ILE B O 1
ATOM 1400 N N . SER B 1 44 ? 14.297 18.781 1.279 1 85.25 44 SER B N 1
ATOM 1401 C CA . SER B 1 44 ? 13.375 18.672 0.152 1 85.25 44 SER B CA 1
ATOM 1402 C C . SER B 1 44 ? 14.094 18.156 -1.098 1 85.25 44 SER B C 1
ATOM 1404 O O . SER B 1 44 ? 13.547 17.344 -1.849 1 85.25 44 SER B O 1
ATOM 1406 N N . LEU B 1 45 ? 15.281 18.625 -1.256 1 87.06 45 LEU B N 1
ATOM 1407 C CA . LEU B 1 45 ? 16.062 18.188 -2.408 1 87.06 45 LEU B CA 1
ATOM 1408 C C . LEU B 1 45 ? 16.438 16.719 -2.285 1 87.06 45 LEU B C 1
ATOM 1410 O O . LEU B 1 45 ? 16.438 15.984 -3.275 1 87.06 45 LEU B O 1
ATOM 1414 N N . ALA B 1 46 ? 16.781 16.344 -1.146 1 88.88 46 ALA B N 1
ATOM 1415 C CA . ALA B 1 46 ? 17.125 14.938 -0.911 1 88.88 46 ALA B CA 1
ATOM 1416 C C . ALA B 1 46 ? 15.93 14.031 -1.155 1 88.88 46 ALA B C 1
ATOM 1418 O O . ALA B 1 46 ? 16.047 12.984 -1.797 1 88.88 46 ALA B O 1
ATOM 1419 N N . VAL B 1 47 ? 14.805 14.492 -0.726 1 89.12 47 VAL B N 1
ATOM 1420 C CA . VAL B 1 47 ? 13.578 13.711 -0.856 1 89.12 47 VAL B CA 1
ATOM 1421 C C . VAL B 1 47 ? 13.188 13.609 -2.326 1 89.12 47 VAL B C 1
ATOM 1423 O O . VAL B 1 47 ? 12.859 12.523 -2.816 1 89.12 47 VAL B O 1
ATOM 1426 N N . ILE B 1 48 ? 13.289 14.711 -3.01 1 88.56 48 ILE B N 1
ATOM 1427 C CA . ILE B 1 48 ? 12.898 14.734 -4.414 1 88.56 48 ILE B CA 1
ATOM 1428 C C . ILE B 1 48 ? 13.867 13.875 -5.234 1 88.56 48 ILE B C 1
ATOM 1430 O O . ILE B 1 48 ? 13.445 13.125 -6.113 1 88.56 48 ILE B O 1
ATOM 1434 N N . SER B 1 49 ? 15.109 13.984 -4.871 1 91.06 49 SER B N 1
ATOM 1435 C CA . SER B 1 49 ? 16.109 13.203 -5.59 1 91.06 49 SER B CA 1
ATOM 1436 C C . SER B 1 49 ? 15.922 11.711 -5.344 1 91.06 49 SER B C 1
ATOM 1438 O O . SER B 1 49 ? 16.047 10.898 -6.266 1 91.06 49 SER B O 1
ATOM 1440 N N . MET B 1 50 ? 15.625 11.281 -4.199 1 94.12 50 MET B N 1
ATOM 1441 C CA . MET B 1 50 ? 15.406 9.883 -3.855 1 94.12 50 MET B CA 1
ATOM 1442 C C . MET B 1 50 ? 14.141 9.352 -4.527 1 94.12 50 MET B C 1
ATOM 1444 O O . MET B 1 50 ? 14.117 8.219 -5.012 1 94.12 50 MET B O 1
ATOM 1448 N N . PHE B 1 51 ? 13.109 10.25 -4.59 1 92.5 51 PHE B N 1
ATOM 1449 C CA . PHE B 1 51 ? 11.875 9.859 -5.258 1 92.5 51 PHE B CA 1
ATOM 1450 C C . PHE B 1 51 ? 12.109 9.656 -6.75 1 92.5 51 PHE B C 1
ATOM 1452 O O . PHE B 1 51 ? 11.648 8.68 -7.332 1 92.5 51 PHE B O 1
ATOM 1459 N N . CYS B 1 52 ? 12.867 10.523 -7.316 1 92.56 52 CYS B N 1
ATOM 1460 C CA . CYS B 1 52 ? 13.141 10.438 -8.75 1 92.56 52 CYS B CA 1
ATOM 1461 C C . CYS B 1 52 ? 14 9.219 -9.062 1 92.56 52 CYS B C 1
ATOM 1463 O O . CYS B 1 52 ? 13.711 8.484 -10.008 1 92.56 52 CYS B O 1
ATOM 1465 N N . ALA B 1 53 ? 14.969 9.008 -8.266 1 93.75 53 ALA B N 1
ATOM 1466 C CA . ALA B 1 53 ? 15.828 7.84 -8.445 1 93.75 53 ALA B CA 1
ATOM 1467 C C . ALA B 1 53 ? 15.039 6.547 -8.258 1 93.75 53 ALA B C 1
ATOM 1469 O O . ALA B 1 53 ? 15.195 5.598 -9.031 1 93.75 53 ALA B O 1
ATOM 1470 N N . GLY B 1 54 ? 14.188 6.57 -7.289 1 95 54 GLY B N 1
ATOM 1471 C CA . GLY B 1 54 ? 13.367 5.391 -7.055 1 95 54 GLY B CA 1
ATOM 1472 C C . GLY B 1 54 ? 12.375 5.125 -8.172 1 95 54 GLY B C 1
ATOM 1473 O O . GLY B 1 54 ? 12.203 3.979 -8.586 1 95 54 GLY B O 1
ATOM 1474 N N . LEU B 1 55 ? 11.742 6.172 -8.641 1 93.56 55 LEU B N 1
ATOM 1475 C CA . LEU B 1 55 ? 10.789 6.047 -9.734 1 93.56 55 LEU B CA 1
ATOM 1476 C C . LEU B 1 55 ? 11.461 5.523 -11 1 93.56 55 LEU B C 1
ATOM 1478 O O . LEU B 1 55 ? 10.883 4.719 -11.734 1 93.56 55 LEU B O 1
ATOM 1482 N N . PHE B 1 56 ? 12.641 5.969 -11.18 1 93.75 56 PHE B N 1
ATOM 1483 C CA . PHE B 1 56 ? 13.406 5.5 -12.336 1 93.75 56 PHE B CA 1
ATOM 1484 C C . PHE B 1 56 ? 13.672 4.004 -12.227 1 93.75 56 PHE B C 1
ATOM 1486 O O . PHE B 1 56 ? 13.477 3.262 -13.195 1 93.75 56 PHE B O 1
ATOM 1493 N N . CYS B 1 57 ? 14.086 3.561 -11.07 1 94.81 57 CYS B N 1
ATOM 1494 C CA . CYS B 1 57 ? 14.352 2.143 -10.844 1 94.81 57 CYS B CA 1
ATOM 1495 C C . CYS B 1 57 ? 13.078 1.318 -11.008 1 94.81 57 CYS B C 1
ATOM 1497 O O . CYS B 1 57 ? 13.094 0.255 -11.625 1 94.81 57 CYS B O 1
ATOM 1499 N N . LEU B 1 58 ? 12.008 1.852 -10.523 1 93.44 58 LEU B N 1
ATOM 1500 C CA . LEU B 1 58 ? 10.742 1.146 -10.648 1 93.44 58 LEU B CA 1
ATOM 1501 C C . LEU B 1 58 ? 10.273 1.106 -12.094 1 93.44 58 LEU B C 1
ATOM 1503 O O . LEU B 1 58 ? 9.727 0.098 -12.547 1 93.44 58 LEU B O 1
ATOM 1507 N N . ALA B 1 59 ? 10.484 2.16 -12.805 1 92.38 59 ALA B N 1
ATOM 1508 C CA . ALA B 1 59 ? 10.102 2.207 -14.211 1 92.38 59 ALA B CA 1
ATOM 1509 C C . ALA B 1 59 ? 10.867 1.168 -15.023 1 92.38 59 ALA B C 1
ATOM 1511 O O . ALA B 1 59 ? 10.297 0.501 -15.891 1 92.38 59 ALA B O 1
ATOM 1512 N N . VAL B 1 60 ? 12.094 1.032 -14.688 1 92.25 60 VAL B N 1
ATOM 1513 C CA . VAL B 1 60 ? 12.914 0.044 -15.375 1 92.25 60 VAL B CA 1
ATOM 1514 C C . VAL B 1 60 ? 12.414 -1.362 -15.055 1 92.25 60 VAL B C 1
ATOM 1516 O O . VAL B 1 60 ? 12.344 -2.219 -15.938 1 92.25 60 VAL B O 1
ATOM 1519 N N . ALA B 1 61 ? 12.078 -1.542 -13.812 1 89.94 61 ALA B N 1
ATOM 1520 C CA . ALA B 1 61 ? 11.555 -2.844 -13.414 1 89.94 61 ALA B CA 1
ATOM 1521 C C . ALA B 1 61 ? 10.266 -3.174 -14.156 1 89.94 61 ALA B C 1
ATOM 1523 O O . ALA B 1 61 ? 10.062 -4.312 -14.586 1 89.94 61 ALA B O 1
ATOM 1524 N N . VAL B 1 62 ? 9.414 -2.199 -14.344 1 87.81 62 VAL B N 1
ATOM 1525 C CA . VAL B 1 62 ? 8.164 -2.41 -15.062 1 87.81 62 VAL B CA 1
ATOM 1526 C C . VAL B 1 62 ? 8.461 -2.715 -16.531 1 87.81 62 VAL B C 1
ATOM 1528 O O . VAL B 1 62 ? 7.797 -3.557 -17.141 1 87.81 62 VAL B O 1
ATOM 1531 N N . LEU B 1 63 ? 9.406 -2.029 -17.078 1 87.94 63 LEU B N 1
ATOM 1532 C CA . LEU B 1 63 ? 9.789 -2.252 -18.469 1 87.94 63 LEU B CA 1
ATOM 1533 C C . LEU B 1 63 ? 10.312 -3.67 -18.672 1 87.94 63 LEU B C 1
ATOM 1535 O O . LEU B 1 63 ? 9.977 -4.328 -19.656 1 87.94 63 LEU B O 1
ATOM 1539 N N . LEU B 1 64 ? 11.07 -4.125 -17.766 1 85.56 64 LEU B N 1
ATOM 1540 C CA . LEU B 1 64 ? 11.609 -5.48 -17.844 1 85.56 64 LEU B CA 1
ATOM 1541 C C . LEU B 1 64 ? 10.492 -6.512 -17.703 1 85.56 64 LEU B C 1
ATOM 1543 O O . LEU B 1 64 ? 10.531 -7.559 -18.359 1 85.56 64 LEU B O 1
ATOM 1547 N N . ASP B 1 65 ? 9.523 -6.191 -16.922 1 83.25 65 ASP B N 1
ATOM 1548 C CA . ASP B 1 65 ? 8.375 -7.074 -16.766 1 83.25 65 ASP B CA 1
ATOM 1549 C C . ASP B 1 65 ? 7.559 -7.145 -18.062 1 83.25 65 ASP B C 1
ATOM 1551 O O . ASP B 1 65 ? 7.094 -8.219 -18.438 1 83.25 65 ASP B O 1
ATOM 1555 N N . LEU B 1 66 ? 7.426 -6.027 -18.672 1 81.19 66 LEU B N 1
ATOM 1556 C CA . LEU B 1 66 ? 6.676 -5.98 -19.922 1 81.19 66 LEU B CA 1
ATOM 1557 C C . LEU B 1 66 ? 7.391 -6.77 -21.016 1 81.19 66 LEU B C 1
ATOM 1559 O O . LEU B 1 66 ? 6.75 -7.477 -21.797 1 81.19 66 LEU B O 1
ATOM 1563 N N . ILE B 1 67 ? 8.719 -6.676 -21.031 1 81.62 67 ILE B N 1
ATOM 1564 C CA . ILE B 1 67 ? 9.516 -7.41 -22 1 81.62 67 ILE B CA 1
ATOM 1565 C C . ILE B 1 67 ? 9.391 -8.914 -21.734 1 81.62 67 ILE B C 1
ATOM 1567 O O . ILE B 1 67 ? 9.312 -9.703 -22.688 1 81.62 67 ILE B O 1
ATOM 1571 N N . GLN B 1 68 ? 9.359 -9.305 -20.531 1 77.19 68 GLN B N 1
ATOM 1572 C CA . GLN B 1 68 ? 9.227 -10.711 -20.156 1 77.19 68 GLN B CA 1
ATOM 1573 C C . GLN B 1 68 ? 7.859 -11.258 -20.562 1 77.19 68 GLN B C 1
ATOM 1575 O O . GLN B 1 68 ? 7.734 -12.438 -20.891 1 77.19 68 GLN B O 1
ATOM 1580 N N . CYS B 1 69 ? 6.852 -10.461 -20.406 1 71.69 69 CYS B N 1
ATOM 1581 C CA . CYS B 1 69 ? 5.508 -10.883 -20.781 1 71.69 69 CYS B CA 1
ATOM 1582 C C . CYS B 1 69 ? 5.41 -11.086 -22.297 1 71.69 69 CYS B C 1
ATOM 1584 O O . CYS B 1 69 ? 4.656 -11.945 -22.75 1 71.69 69 CYS B O 1
ATOM 1586 N N . CYS B 1 70 ? 6.082 -10.32 -23 1 73.44 70 CYS B N 1
ATOM 1587 C CA . CYS B 1 70 ? 6.02 -10.406 -24.453 1 73.44 70 CYS B CA 1
ATOM 1588 C C . CYS B 1 70 ? 6.953 -11.484 -24.984 1 73.44 70 CYS B C 1
ATOM 1590 O O . CYS B 1 70 ? 6.727 -12.039 -26.062 1 73.44 70 CYS B O 1
ATOM 1592 N N . SER B 1 71 ? 8.094 -11.703 -24.297 1 69.56 71 SER B N 1
ATOM 1593 C CA . SER B 1 71 ? 9.055 -12.68 -24.812 1 69.56 71 SER B CA 1
ATOM 1594 C C . SER B 1 71 ? 9.297 -13.789 -23.781 1 69.56 71 SER B C 1
ATOM 1596 O O . SER B 1 71 ? 9.758 -13.531 -22.672 1 69.56 71 SER B O 1
ATOM 1598 N N . GLU B 1 72 ? 8.555 -14.844 -23.812 1 62 72 GLU B N 1
ATOM 1599 C CA . GLU B 1 72 ? 8.734 -16 -22.938 1 62 72 GLU B CA 1
ATOM 1600 C C . GLU B 1 72 ? 10.203 -16.422 -22.875 1 62 72 GLU B C 1
ATOM 1602 O O . GLU B 1 72 ? 10.625 -17.047 -21.906 1 62 72 GLU B O 1
ATOM 1607 N N . TRP B 1 73 ? 10.93 -15.906 -23.875 1 57.59 73 TRP B N 1
ATOM 1608 C CA . TRP B 1 73 ? 12.312 -16.359 -23.984 1 57.59 73 TRP B CA 1
ATOM 1609 C C . TRP B 1 73 ? 13.156 -15.844 -22.828 1 57.59 73 TRP B C 1
ATOM 1611 O O . TRP B 1 73 ? 14.047 -16.547 -22.328 1 57.59 73 TRP B O 1
ATOM 1621 N N . PHE B 1 74 ? 12.867 -14.711 -22.312 1 59.38 74 PHE B N 1
ATOM 1622 C CA . PHE B 1 74 ? 13.703 -14.125 -21.266 1 59.38 74 PHE B CA 1
ATOM 1623 C C . PHE B 1 74 ? 13.344 -14.688 -19.891 1 59.38 74 PHE B C 1
ATOM 1625 O O . PHE B 1 74 ? 14.062 -14.469 -18.922 1 59.38 74 PHE B O 1
ATOM 1632 N N . ASP B 1 75 ? 12.172 -15.438 -19.906 1 59 75 ASP B N 1
ATOM 1633 C CA . ASP B 1 75 ? 11.727 -16.047 -18.656 1 59 75 ASP B CA 1
ATOM 1634 C C . ASP B 1 75 ? 12.75 -17.047 -18.125 1 59 75 ASP B C 1
ATOM 1636 O O . ASP B 1 75 ? 12.891 -17.219 -16.906 1 59 75 ASP B O 1
ATOM 1640 N N . ALA B 1 76 ? 13.562 -17.547 -19.172 1 60.22 76 ALA B N 1
ATOM 1641 C CA . ALA B 1 76 ? 14.438 -18.656 -18.781 1 60.22 76 ALA B CA 1
ATOM 1642 C C . ALA B 1 76 ? 15.805 -18.141 -18.344 1 60.22 76 ALA B C 1
ATOM 1644 O O . ALA B 1 76 ? 16.641 -18.922 -17.891 1 60.22 76 ALA B O 1
ATOM 1645 N N . ASN B 1 77 ? 15.992 -16.828 -18.438 1 68.5 77 ASN B N 1
ATOM 1646 C CA . ASN B 1 77 ? 17.312 -16.359 -18.047 1 68.5 77 ASN B CA 1
ATOM 1647 C C . ASN B 1 77 ? 17.328 -15.867 -16.594 1 68.5 77 ASN B C 1
ATOM 1649 O O . ASN B 1 77 ? 16.672 -14.883 -16.266 1 68.5 77 ASN B O 1
ATOM 1653 N N . PRO B 1 78 ? 17.984 -16.688 -15.766 1 75.62 78 PRO B N 1
ATOM 1654 C CA . PRO B 1 78 ? 18.078 -16.297 -14.352 1 75.62 78 PRO B CA 1
ATOM 1655 C C . PRO B 1 78 ? 18.672 -14.914 -14.148 1 75.62 78 PRO B C 1
ATOM 1657 O O . PRO B 1 78 ? 18.312 -14.219 -13.195 1 75.62 78 PRO B O 1
ATOM 1660 N N . GLY B 1 79 ? 19.516 -14.492 -15.039 1 76.19 79 GLY B N 1
ATOM 1661 C CA . GLY B 1 79 ? 20.109 -13.164 -14.938 1 76.19 79 GLY B CA 1
ATOM 1662 C C . GLY B 1 79 ? 19.094 -12.047 -15.094 1 76.19 79 GLY B C 1
ATOM 1663 O O . GLY B 1 79 ? 19.141 -11.055 -14.367 1 76.19 79 GLY B O 1
ATOM 1664 N N . TYR B 1 80 ? 18.172 -12.352 -15.914 1 80.19 80 TYR B N 1
ATOM 1665 C CA . TYR B 1 80 ? 17.141 -11.359 -16.172 1 80.19 80 TYR B CA 1
ATOM 1666 C C . TYR B 1 80 ? 16.203 -11.211 -14.977 1 80.19 80 TYR B C 1
ATOM 1668 O O . TYR B 1 80 ? 15.859 -10.086 -14.586 1 80.19 80 TYR B O 1
ATOM 1676 N N . MET B 1 81 ? 15.938 -12.289 -14.328 1 77.62 81 MET B N 1
ATOM 1677 C CA . MET B 1 81 ? 15.055 -12.273 -13.172 1 77.62 81 MET B CA 1
ATOM 1678 C C . MET B 1 81 ? 15.734 -11.602 -11.977 1 77.62 81 MET B C 1
ATOM 1680 O O . MET B 1 81 ? 15.094 -10.859 -11.234 1 77.62 81 MET B O 1
ATOM 1684 N N . THR B 1 82 ? 17.031 -11.859 -11.93 1 83.12 82 THR B N 1
ATOM 1685 C CA . THR B 1 82 ? 17.75 -11.266 -10.82 1 83.12 82 THR B CA 1
ATOM 1686 C C . THR B 1 82 ? 17.875 -9.758 -11 1 83.12 82 THR B C 1
ATOM 1688 O O . THR B 1 82 ? 17.766 -9 -10.039 1 83.12 82 THR B O 1
ATOM 1691 N N . THR B 1 83 ? 18.125 -9.375 -12.195 1 86.62 83 THR B N 1
ATOM 1692 C CA . THR B 1 83 ? 18.234 -7.945 -12.477 1 86.62 83 THR B CA 1
ATOM 1693 C C . THR B 1 83 ? 16.922 -7.227 -12.219 1 86.62 83 THR B C 1
ATOM 1695 O O . THR B 1 83 ? 16.891 -6.148 -11.625 1 86.62 83 THR B O 1
ATOM 1698 N N . ARG B 1 84 ? 15.875 -7.789 -12.539 1 87.44 84 ARG B N 1
ATOM 1699 C CA . ARG B 1 84 ? 14.547 -7.215 -12.312 1 87.44 84 ARG B CA 1
ATOM 1700 C C . ARG B 1 84 ? 14.258 -7.074 -10.828 1 87.44 84 ARG B C 1
ATOM 1702 O O . ARG B 1 84 ? 13.75 -6.043 -10.383 1 87.44 84 ARG B O 1
ATOM 1709 N N . LEU B 1 85 ? 14.625 -8.094 -10.148 1 86.69 85 LEU B N 1
ATOM 1710 C CA . LEU B 1 85 ? 14.391 -8.086 -8.711 1 86.69 85 LEU B CA 1
ATOM 1711 C C . LEU B 1 85 ? 15.227 -7.02 -8.023 1 86.69 85 LEU B C 1
ATOM 1713 O O . LEU B 1 85 ? 14.75 -6.344 -7.105 1 86.69 85 LEU B O 1
ATOM 1717 N N . CYS B 1 86 ? 16.391 -6.863 -8.508 1 89.94 86 CYS B N 1
ATOM 1718 C CA . CYS B 1 86 ? 17.281 -5.863 -7.93 1 89.94 86 CYS B CA 1
ATOM 1719 C C . CYS B 1 86 ? 16.734 -4.457 -8.148 1 89.94 86 CYS B C 1
ATOM 1721 O O . CYS B 1 86 ? 16.75 -3.631 -7.238 1 89.94 86 CYS B O 1
ATOM 1723 N N . PHE B 1 87 ? 16.25 -4.195 -9.25 1 93.31 87 PHE B N 1
ATOM 1724 C CA . PHE B 1 87 ? 15.703 -2.877 -9.547 1 93.31 87 PHE B CA 1
ATOM 1725 C C . PHE B 1 87 ? 14.422 -2.629 -8.758 1 93.31 87 PHE B C 1
ATOM 1727 O O . PHE B 1 87 ? 14.18 -1.514 -8.289 1 93.31 87 PHE B O 1
ATOM 1734 N N . LEU B 1 88 ? 13.672 -3.639 -8.562 1 91 88 LEU B N 1
ATOM 1735 C CA . LEU B 1 88 ? 12.422 -3.512 -7.832 1 91 88 LEU B CA 1
ATOM 1736 C C . LEU B 1 88 ? 12.68 -3.221 -6.355 1 91 88 LEU B C 1
ATOM 1738 O O . LEU B 1 88 ? 12.094 -2.299 -5.789 1 91 88 LEU B O 1
ATOM 1742 N N . ILE B 1 89 ? 13.641 -3.936 -5.801 1 92.19 89 ILE B N 1
ATOM 1743 C CA . ILE B 1 89 ? 13.945 -3.777 -4.383 1 92.19 89 ILE B CA 1
ATOM 1744 C C . ILE B 1 89 ? 14.617 -2.428 -4.148 1 92.19 89 ILE B C 1
ATOM 1746 O O . ILE B 1 89 ? 14.297 -1.724 -3.188 1 92.19 89 ILE B O 1
ATOM 1750 N N . LEU B 1 90 ? 15.461 -2.16 -5.074 1 92.88 90 LEU B N 1
ATOM 1751 C CA . LEU B 1 90 ? 16.156 -0.882 -4.957 1 92.88 90 LEU B CA 1
ATOM 1752 C C . LEU B 1 90 ? 15.18 0.281 -5.109 1 92.88 90 LEU B C 1
ATOM 1754 O O . LEU B 1 90 ? 15.234 1.245 -4.344 1 92.88 90 LEU B O 1
ATOM 1758 N N . GLY B 1 91 ? 14.344 0.197 -6.059 1 94.38 91 GLY B N 1
ATOM 1759 C CA . GLY B 1 91 ? 13.359 1.248 -6.273 1 94.38 91 GLY B CA 1
ATOM 1760 C C . GLY B 1 91 ? 12.414 1.424 -5.102 1 94.38 91 GLY B C 1
ATOM 1761 O O . GLY B 1 91 ? 12.164 2.547 -4.66 1 94.38 91 GLY B O 1
ATOM 1762 N N . ALA B 1 92 ? 11.938 0.377 -4.582 1 92.94 92 ALA B N 1
ATOM 1763 C CA . ALA B 1 92 ? 11.016 0.419 -3.447 1 92.94 92 ALA B CA 1
ATOM 1764 C C . ALA B 1 92 ? 11.703 0.976 -2.203 1 92.94 92 ALA B C 1
ATOM 1766 O O . ALA B 1 92 ? 11.102 1.744 -1.447 1 92.94 92 ALA B O 1
ATOM 1767 N N . ALA B 1 93 ? 12.922 0.57 -2.023 1 92.25 93 ALA B N 1
ATOM 1768 C CA . ALA B 1 93 ? 13.68 1.037 -0.865 1 92.25 93 ALA B CA 1
ATOM 1769 C C . ALA B 1 93 ? 13.938 2.539 -0.946 1 92.25 93 ALA B C 1
ATOM 1771 O O . ALA B 1 93 ? 13.812 3.252 0.053 1 92.25 93 ALA B O 1
ATOM 1772 N N . LEU B 1 94 ? 14.203 2.967 -2.084 1 94.19 94 LEU B N 1
ATOM 1773 C CA . LEU B 1 94 ? 14.5 4.383 -2.266 1 94.19 94 LEU B CA 1
ATOM 1774 C C . LEU B 1 94 ? 13.258 5.234 -2.031 1 94.19 94 LEU B C 1
ATOM 1776 O O . LEU B 1 94 ? 13.32 6.258 -1.345 1 94.19 94 LEU B O 1
ATOM 1780 N N . VAL B 1 95 ? 12.156 4.836 -2.576 1 93.06 95 VAL B N 1
ATOM 1781 C CA . VAL B 1 95 ? 10.93 5.613 -2.416 1 93.06 95 VAL B CA 1
ATOM 1782 C C . VAL B 1 95 ? 10.469 5.559 -0.96 1 93.06 95 VAL B C 1
ATOM 1784 O O . VAL B 1 95 ? 9.961 6.547 -0.427 1 93.06 95 VAL B O 1
ATOM 1787 N N . SER B 1 96 ? 10.648 4.426 -0.317 1 92.44 96 SER B N 1
ATOM 1788 C CA . SER B 1 96 ? 10.305 4.316 1.096 1 92.44 96 SER B CA 1
ATOM 1789 C C . SER B 1 96 ? 11.188 5.215 1.954 1 92.44 96 SER B C 1
ATOM 1791 O O . SER B 1 96 ? 10.703 5.871 2.879 1 92.44 96 SER B O 1
ATOM 1793 N N . ALA B 1 97 ? 12.398 5.211 1.596 1 92 97 ALA B N 1
ATOM 1794 C CA . ALA B 1 97 ? 13.328 6.07 2.324 1 92 97 ALA B CA 1
ATOM 1795 C C . ALA B 1 97 ? 12.977 7.543 2.139 1 92 97 ALA B C 1
ATOM 1797 O O . ALA B 1 97 ? 13.078 8.336 3.078 1 92 97 ALA B O 1
ATOM 1798 N N . ALA B 1 98 ? 12.57 7.844 0.94 1 92.19 98 ALA B N 1
ATOM 1799 C CA . ALA B 1 98 ? 12.18 9.227 0.665 1 92.19 98 ALA B CA 1
ATOM 1800 C C . ALA B 1 98 ? 10.992 9.641 1.526 1 92.19 98 ALA B C 1
ATOM 1802 O O . ALA B 1 98 ? 11 10.711 2.137 1 92.19 98 ALA B O 1
ATOM 1803 N N . LEU B 1 99 ? 10.023 8.812 1.595 1 89.62 99 LEU B N 1
ATOM 1804 C CA . LEU B 1 99 ? 8.828 9.117 2.367 1 89.62 99 LEU B CA 1
ATOM 1805 C C . LEU B 1 99 ? 9.141 9.172 3.857 1 89.62 99 LEU B C 1
ATOM 1807 O O . LEU B 1 99 ? 8.602 10.016 4.578 1 89.62 99 LEU B O 1
ATOM 1811 N N . LEU B 1 100 ? 10.039 8.273 4.324 1 87.75 100 LEU B N 1
ATOM 1812 C CA . LEU B 1 100 ? 10.406 8.242 5.734 1 87.75 100 LEU B CA 1
ATOM 1813 C C . LEU B 1 100 ? 11.195 9.492 6.117 1 87.75 100 LEU B C 1
ATOM 1815 O O . LEU B 1 100 ? 10.977 10.062 7.191 1 87.75 100 LEU B O 1
ATOM 1819 N N . THR B 1 101 ? 12.062 9.844 5.262 1 87.81 101 THR B N 1
ATOM 1820 C CA . THR B 1 101 ? 12.844 11.055 5.52 1 87.81 101 THR B CA 1
ATOM 1821 C C . THR B 1 101 ? 11.938 12.281 5.559 1 87.81 101 THR B C 1
ATOM 1823 O O . THR B 1 101 ? 12.117 13.156 6.41 1 87.81 101 THR B O 1
ATOM 1826 N N . TYR B 1 102 ? 10.969 12.289 4.648 1 84.81 102 TYR B N 1
ATOM 1827 C CA . TYR B 1 102 ? 10.016 13.398 4.648 1 84.81 102 TYR B CA 1
ATOM 1828 C C . TYR B 1 102 ? 9.211 13.422 5.941 1 84.81 102 TYR B C 1
ATOM 1830 O O . TYR B 1 102 ? 8.992 14.492 6.523 1 84.81 102 TYR B O 1
ATOM 1838 N N . THR B 1 103 ? 8.766 12.328 6.344 1 84 103 THR B N 1
ATOM 1839 C CA . THR B 1 103 ? 7.93 12.25 7.535 1 84 103 THR B CA 1
ATOM 1840 C C . THR B 1 103 ? 8.742 12.562 8.789 1 84 103 THR B C 1
ATOM 1842 O O . THR B 1 103 ? 8.227 13.164 9.734 1 84 103 THR B O 1
ATOM 1845 N N . PHE B 1 104 ? 9.922 12.188 8.773 1 83.12 104 PHE B N 1
ATOM 1846 C CA . PHE B 1 104 ? 10.758 12.383 9.953 1 83.12 104 PHE B CA 1
ATOM 1847 C C . PHE B 1 104 ? 11.125 13.859 10.117 1 83.12 104 PHE B C 1
ATOM 1849 O O . PHE B 1 104 ? 11.148 14.375 11.234 1 83.12 104 PHE B O 1
ATOM 1856 N N . HIS B 1 105 ? 11.305 14.562 9.062 1 84.62 105 HIS B N 1
ATOM 1857 C CA . HIS B 1 105 ? 11.852 15.914 9.156 1 84.62 105 HIS B CA 1
ATOM 1858 C C . HIS B 1 105 ? 10.758 16.969 9 1 84.62 105 HIS B C 1
ATOM 1860 O O . HIS B 1 105 ? 10.844 18.047 9.57 1 84.62 105 HIS B O 1
ATOM 1866 N N . ILE B 1 106 ? 9.773 16.656 8.305 1 74.12 106 ILE B N 1
ATOM 1867 C CA . ILE B 1 106 ? 8.805 17.703 7.992 1 74.12 106 ILE B CA 1
ATOM 1868 C C . ILE B 1 106 ? 7.52 17.469 8.781 1 74.12 106 ILE B C 1
ATOM 1870 O O . ILE B 1 106 ? 7.031 18.375 9.461 1 74.12 106 ILE B O 1
ATOM 1874 N N . GLN B 1 107 ? 6.973 16.297 8.57 1 71.94 107 GLN B N 1
ATOM 1875 C CA . GLN B 1 107 ? 5.703 16.016 9.227 1 71.94 107 GLN B CA 1
ATOM 1876 C C . GLN B 1 107 ? 5.75 14.68 9.961 1 71.94 107 GLN B C 1
ATOM 1878 O O . GLN B 1 107 ? 5.602 13.617 9.344 1 71.94 107 GLN B O 1
ATOM 1883 N N . PRO B 1 108 ? 6.023 14.781 11.203 1 72.94 108 PRO B N 1
ATOM 1884 C CA . PRO B 1 108 ? 6.098 13.523 11.953 1 72.94 108 PRO B CA 1
ATOM 1885 C C . PRO B 1 108 ? 4.727 12.883 12.164 1 72.94 108 PRO B C 1
ATOM 1887 O O . PRO B 1 108 ? 4.277 12.742 13.305 1 72.94 108 PRO B O 1
ATOM 1890 N N . ASP B 1 109 ? 4.031 12.688 11.016 1 76.94 109 ASP B N 1
ATOM 1891 C CA . ASP B 1 109 ? 2.756 11.984 11.109 1 76.94 109 ASP B CA 1
ATOM 1892 C C . ASP B 1 109 ? 2.936 10.492 10.852 1 76.94 109 ASP B C 1
ATOM 1894 O O . ASP B 1 109 ? 2.568 9.992 9.781 1 76.94 109 ASP B O 1
ATOM 1898 N N . TRP B 1 110 ? 3.461 9.898 11.922 1 79.25 110 TRP B N 1
ATOM 1899 C CA . TRP B 1 110 ? 3.777 8.477 11.797 1 79.25 110 TRP B CA 1
ATOM 1900 C C . TRP B 1 110 ? 2.506 7.637 11.773 1 79.25 110 TRP B C 1
ATOM 1902 O O . TRP B 1 110 ? 2.443 6.613 11.094 1 79.25 110 TRP B O 1
ATOM 1912 N N . SER B 1 111 ? 1.555 8.188 12.445 1 81.88 111 SER B N 1
ATOM 1913 C CA . SER B 1 111 ? 0.296 7.449 12.484 1 81.88 111 SER B CA 1
ATOM 1914 C C . SER B 1 111 ? -0.41 7.477 11.133 1 81.88 111 SER B C 1
ATOM 1916 O O . SER B 1 111 ? -0.961 6.465 10.695 1 81.88 111 SER B O 1
ATOM 1918 N N . TYR B 1 112 ? -0.26 8.586 10.477 1 81.38 112 TYR B N 1
ATOM 1919 C CA . TYR B 1 112 ? -0.895 8.711 9.172 1 81.38 112 TYR B CA 1
ATOM 1920 C C . TYR B 1 112 ? -0.186 7.855 8.133 1 81.38 112 TYR B C 1
ATOM 1922 O O . TYR B 1 112 ? -0.833 7.223 7.297 1 81.38 112 TYR B O 1
ATOM 1930 N N . LEU B 1 113 ? 1.096 7.711 8.305 1 85.12 113 LEU B N 1
ATOM 1931 C CA . LEU B 1 113 ? 1.878 6.895 7.379 1 85.12 113 LEU B CA 1
ATOM 1932 C C . LEU B 1 113 ? 1.561 5.414 7.559 1 85.12 113 LEU B C 1
ATOM 1934 O O . LEU B 1 113 ? 1.359 4.695 6.574 1 85.12 113 LEU B O 1
ATOM 1938 N N . ALA B 1 114 ? 1.49 5.078 8.742 1 85.81 114 ALA B N 1
ATOM 1939 C CA . ALA B 1 114 ? 1.196 3.676 9.031 1 85.81 114 ALA B CA 1
ATOM 1940 C C . ALA B 1 114 ? -0.218 3.311 8.594 1 85.81 114 ALA B C 1
ATOM 1942 O O . ALA B 1 114 ? -0.437 2.246 8.008 1 85.81 114 ALA B O 1
ATOM 1943 N N . GLY B 1 115 ? -1.15 4.242 8.805 1 87.56 115 GLY B N 1
ATOM 1944 C CA . GLY B 1 115 ? -2.525 4.008 8.391 1 87.56 115 GLY B CA 1
ATOM 1945 C C . GLY B 1 115 ? -2.703 3.955 6.887 1 87.56 115 GLY B C 1
ATOM 1946 O O . GLY B 1 115 ? -3.355 3.051 6.363 1 87.56 115 GLY B O 1
ATOM 1947 N N . ALA B 1 116 ? -2.082 4.82 6.223 1 88.19 116 ALA B N 1
ATOM 1948 C CA . ALA B 1 116 ? -2.18 4.891 4.766 1 88.19 116 ALA B CA 1
ATOM 1949 C C . ALA B 1 116 ? -1.52 3.678 4.113 1 88.19 116 ALA B C 1
ATOM 1951 O O . ALA B 1 116 ? -2.045 3.123 3.146 1 88.19 116 ALA B O 1
ATOM 1952 N N . SER B 1 117 ? -0.372 3.287 4.715 1 89.81 117 SER B N 1
ATOM 1953 C CA . SER B 1 117 ? 0.324 2.109 4.207 1 89.81 117 SER B CA 1
ATOM 1954 C C . SER B 1 117 ? -0.496 0.843 4.426 1 89.81 117 SER B C 1
ATOM 1956 O O . SER B 1 117 ? -0.609 0.006 3.529 1 89.81 117 SER B O 1
ATOM 1958 N N . GLY B 1 118 ? -1.076 0.772 5.586 1 90.25 118 GLY B N 1
ATOM 1959 C CA . GLY B 1 118 ? -1.891 -0.396 5.879 1 90.25 118 GLY B CA 1
ATOM 1960 C C . GLY B 1 118 ? -3.127 -0.497 5.004 1 90.25 118 GLY B C 1
ATOM 1961 O O . GLY B 1 118 ? -3.451 -1.574 4.5 1 90.25 118 GLY B O 1
ATOM 1962 N N . VAL B 1 119 ? -3.738 0.56 4.793 1 91 119 VAL B N 1
ATOM 1963 C CA . VAL B 1 119 ? -4.941 0.611 3.971 1 91 119 VAL B CA 1
ATOM 1964 C C . VAL B 1 119 ? -4.594 0.3 2.518 1 91 119 VAL B C 1
ATOM 1966 O O . VAL B 1 119 ? -5.312 -0.44 1.844 1 91 119 VAL B O 1
ATOM 1969 N N . ALA B 1 120 ? -3.482 0.821 2.055 1 90.31 120 ALA B N 1
ATOM 1970 C CA . ALA B 1 120 ? -3.059 0.58 0.679 1 90.31 120 ALA B CA 1
ATOM 1971 C C . ALA B 1 120 ? -2.734 -0.895 0.455 1 90.31 120 ALA B C 1
ATOM 1973 O O . ALA B 1 120 ? -3.131 -1.478 -0.557 1 90.31 120 ALA B O 1
ATOM 1974 N N . ILE B 1 121 ? -2.111 -1.453 1.436 1 89.75 121 ILE B N 1
ATOM 1975 C CA . ILE B 1 121 ? -1.743 -2.861 1.337 1 89.75 121 ILE B CA 1
ATOM 1976 C C . ILE B 1 121 ? -3.002 -3.727 1.359 1 89.75 121 ILE B C 1
ATOM 1978 O O . ILE B 1 121 ? -3.137 -4.656 0.563 1 89.75 121 ILE B O 1
ATOM 1982 N N . SER B 1 122 ? -3.869 -3.377 2.199 1 89.19 122 SER B N 1
ATOM 1983 C CA . SER B 1 122 ? -5.105 -4.148 2.299 1 89.19 122 SER B CA 1
ATOM 1984 C C . SER B 1 122 ? -5.938 -4.023 1.028 1 89.19 122 SER B C 1
ATOM 1986 O O . SER B 1 122 ? -6.527 -5.004 0.567 1 89.19 122 SER B O 1
ATOM 1988 N N . ALA B 1 123 ? -6.008 -2.85 0.53 1 86.69 123 ALA B N 1
ATOM 1989 C CA . ALA B 1 123 ? -6.75 -2.633 -0.708 1 86.69 123 ALA B CA 1
ATOM 1990 C C . ALA B 1 123 ? -6.121 -3.404 -1.866 1 86.69 123 ALA B C 1
ATOM 1992 O O . ALA B 1 123 ? -6.832 -3.963 -2.705 1 86.69 123 ALA B O 1
ATOM 1993 N N . GLN B 1 124 ? -4.867 -3.498 -1.883 1 87.12 124 GLN B N 1
ATOM 1994 C CA . GLN B 1 124 ? -4.172 -4.227 -2.938 1 87.12 124 GLN B CA 1
ATOM 1995 C C . GLN B 1 124 ? -4.422 -5.727 -2.832 1 87.12 124 GLN B C 1
ATOM 1997 O O . GLN B 1 124 ? -4.652 -6.395 -3.842 1 87.12 124 GLN B O 1
ATOM 2002 N N . VAL B 1 125 ? -4.355 -6.207 -1.634 1 84.12 125 VAL B N 1
ATOM 2003 C CA . VAL B 1 125 ? -4.598 -7.633 -1.419 1 84.12 125 VAL B CA 1
ATOM 2004 C C . VAL B 1 125 ? -6.027 -7.98 -1.821 1 84.12 125 VAL B C 1
ATOM 2006 O O . VAL B 1 125 ? -6.266 -9.016 -2.451 1 84.12 125 VAL B O 1
ATOM 2009 N N . ALA B 1 126 ? -6.914 -7.133 -1.479 1 85.69 126 ALA B N 1
ATOM 2010 C CA . ALA B 1 126 ? -8.312 -7.355 -1.852 1 85.69 126 ALA B CA 1
ATOM 2011 C C . ALA B 1 126 ? -8.484 -7.332 -3.367 1 85.69 126 ALA B C 1
ATOM 2013 O O . ALA B 1 126 ? -9.203 -8.164 -3.928 1 85.69 126 ALA B O 1
ATOM 2014 N N . PHE B 1 127 ? -7.805 -6.469 -4.008 1 82.75 127 PHE B N 1
ATOM 2015 C CA . PHE B 1 127 ? -7.875 -6.352 -5.457 1 82.75 127 PHE B CA 1
ATOM 2016 C C . PHE B 1 127 ? -7.27 -7.578 -6.133 1 82.75 127 PHE B C 1
ATOM 2018 O O . PHE B 1 127 ? -7.859 -8.133 -7.059 1 82.75 127 PHE B O 1
ATOM 2025 N N . LEU B 1 128 ? -6.145 -8.039 -5.672 1 80.25 128 LEU B N 1
ATOM 2026 C CA . LEU B 1 128 ? -5.48 -9.219 -6.227 1 80.25 128 LEU B CA 1
ATOM 2027 C C . LEU B 1 128 ? -6.324 -10.469 -6.016 1 80.25 128 LEU B C 1
ATOM 2029 O O . LEU B 1 128 ? -6.418 -11.32 -6.902 1 80.25 128 LEU B O 1
ATOM 2033 N N . THR B 1 129 ? -6.902 -10.578 -4.863 1 80.38 129 THR B N 1
ATOM 2034 C CA . THR B 1 129 ? -7.734 -11.734 -4.559 1 80.38 129 THR B CA 1
ATOM 2035 C C . THR B 1 129 ? -8.992 -11.742 -5.422 1 80.38 129 THR B C 1
ATOM 2037 O O . THR B 1 129 ? -9.445 -12.797 -5.867 1 80.38 129 THR B O 1
ATOM 2040 N N . LEU B 1 130 ? -9.508 -10.539 -5.699 1 78.12 130 LEU B N 1
ATOM 2041 C CA . LEU B 1 130 ? -10.695 -10.414 -6.547 1 78.12 130 LEU B CA 1
ATOM 2042 C C . LEU B 1 130 ? -10.383 -10.859 -7.973 1 78.12 130 LEU B C 1
ATOM 2044 O O . LEU B 1 130 ? -11.18 -11.586 -8.586 1 78.12 130 LEU B O 1
ATOM 2048 N N . ILE B 1 131 ? -9.273 -10.5 -8.469 1 75.31 131 ILE B N 1
ATOM 2049 C CA . ILE B 1 131 ? -8.906 -10.828 -9.836 1 75.31 131 ILE B CA 1
ATOM 2050 C C . ILE B 1 131 ? -8.562 -12.312 -9.938 1 75.31 131 ILE B C 1
ATOM 2052 O O . ILE B 1 131 ? -8.914 -12.969 -10.914 1 75.31 131 ILE B O 1
ATOM 2056 N N . THR B 1 132 ? -7.922 -12.898 -8.984 1 74.06 132 THR B N 1
ATOM 2057 C CA . THR B 1 132 ? -7.543 -14.305 -9.008 1 74.06 132 THR B CA 1
ATOM 2058 C C . THR B 1 132 ? -8.766 -15.195 -8.805 1 74.06 132 THR B C 1
ATOM 2060 O O . THR B 1 132 ? -8.812 -16.328 -9.305 1 74.06 132 THR B O 1
ATOM 2063 N N . SER B 1 133 ? -9.727 -14.766 -7.992 1 72.5 133 SER B N 1
ATOM 2064 C CA . SER B 1 133 ? -10.945 -15.539 -7.789 1 72.5 133 SER B CA 1
ATOM 2065 C C . SER B 1 133 ? -11.773 -15.609 -9.062 1 72.5 133 SER B C 1
ATOM 2067 O O . SER B 1 133 ? -12.461 -16.609 -9.312 1 72.5 133 SER B O 1
ATOM 2069 N N . GLN B 1 134 ? -11.789 -14.547 -9.773 1 64.75 134 GLN B N 1
ATOM 2070 C CA . GLN B 1 134 ? -12.539 -14.523 -11.023 1 64.75 134 GLN B CA 1
ATOM 2071 C C . GLN B 1 134 ? -11.891 -15.43 -12.07 1 64.75 134 GLN B C 1
ATOM 2073 O O . GLN B 1 134 ? -12.578 -15.992 -12.922 1 64.75 134 GLN B O 1
ATOM 2078 N N . CYS B 1 135 ? -10.617 -15.516 -11.977 1 59.16 135 CYS B N 1
ATOM 2079 C CA . CYS B 1 135 ? -9.914 -16.359 -12.938 1 59.16 135 CYS B CA 1
ATOM 2080 C C . CYS B 1 135 ? -10.094 -17.844 -12.594 1 59.16 135 CYS B C 1
ATOM 2082 O O . CYS B 1 135 ? -10.156 -18.688 -13.492 1 59.16 135 CYS B O 1
ATOM 2084 N N . CYS B 1 136 ? -10.07 -18.156 -11.352 1 53.75 136 CYS B N 1
ATOM 2085 C CA . CYS B 1 136 ? -10.312 -19.562 -11.016 1 53.75 136 CYS B CA 1
ATOM 2086 C C . CYS B 1 136 ? -11.758 -19.953 -11.297 1 53.75 136 CYS B C 1
ATOM 2088 O O . CYS B 1 136 ? -12.047 -21.125 -11.555 1 53.75 136 CYS B O 1
ATOM 2090 N N . GLY B 1 137 ? -12.68 -19.016 -11.102 1 47.62 137 GLY B N 1
ATOM 2091 C CA . GLY B 1 137 ? -14.047 -19.391 -11.438 1 47.62 137 GLY B CA 1
ATOM 2092 C C . GLY B 1 137 ? -14.234 -19.719 -12.906 1 47.62 137 GLY B C 1
ATOM 2093 O O . GLY B 1 137 ? -15.25 -20.297 -13.297 1 47.62 137 GLY B O 1
ATOM 2094 N N . VAL B 1 138 ? -13.422 -19.203 -13.719 1 44.44 138 VAL B N 1
ATOM 2095 C CA . VAL B 1 138 ? -13.617 -19.5 -15.141 1 44.44 138 VAL B CA 1
ATOM 2096 C C . VAL B 1 138 ? -12.922 -20.797 -15.5 1 44.44 138 VAL B C 1
ATOM 2098 O O . VAL B 1 138 ? -13.164 -21.359 -16.578 1 44.44 138 VAL B O 1
ATOM 2101 N N . SER B 1 139 ? -12.031 -21.312 -14.711 1 38.47 139 SER B N 1
ATOM 2102 C CA . SER B 1 139 ? -11.57 -22.609 -15.219 1 38.47 139 SER B CA 1
ATOM 2103 C C . SER B 1 139 ? -12.492 -23.734 -14.758 1 38.47 139 SER B C 1
ATOM 2105 O O . SER B 1 139 ? -12.953 -23.734 -13.617 1 38.47 139 SER B O 1
#

Nearest PDB structures (foldseek):
  6ixg-assembly2_B  TM=2.102E-01  e=7.385E+00  Homo sapiens
  6ixg-assembly2_B  TM=2.122E-01  e=4.564E+00  Homo sapiens

Organism: Fasciola hepatica (NCBI:txid6192)

Foldseek 3Di:
DVVLVLVLVVLVVVLVVLV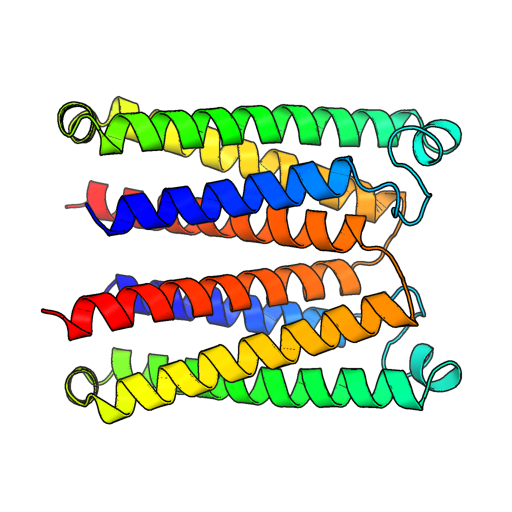VVQVDQPDPQGHLVPRVCVVPVPLSVLLVVLLVQLSVLSVVLSVLSVVCVVDVVCVPPPVSVVSSVVSNVSSVVSNVVSVVSCCVPPNVPPVVVVVVVVVVVVVSVVVVVVVVVVVVVVD/DVVLVLVLVVLVVVLVVLVVVLVDQPDPQGHLVPRCCVVPVPLSVLLVVLLVQLSVLSVVLSVLSVVCVVDVPCVPPPVSVVSSVVSNVSSVVSNVVSVVSCCVPPNVPPVVVVVVVVVVVVVSVVVVVVVVVVVVVVD

Secondary structure (DSSP, 8-state):
-HHHHHHHHHHHHHHHHHHHHHH---BTTB-TTTHHHHH-HHHHHHHHHHHHHHHHHHHHHHHHHHHHHH-GGGGG-HHHHHHHHHHHHHHHHHHHHHHHHHHHHT---HHHHHHHHHHHHHHHHHHHHHHHHHHHHH-/-HHHHHHHHHHHHHHHHHHHHHH---BTTB-TTTHHHHH-HHHHHHHHHHHHHHHHHHHHHHHHHHHHHH-GGGGG-HHHHHHHHHHHHHHHHHHHHHHHHHHHHT---HHHHHHHHHHHHHHHHHHHHHHHHHHHHH-

Radius of gyration: 19.54 Å; Cα contacts (8 Å, |Δi|>4): 348; chains: 2; bounding box: 40×57×47 Å

pLDDT: mean 80.6, std 11.73, range [38.47, 95.0]

Solvent-accessible surface area (backbone atoms only — not comparable to full-atom values): 13427 Å² total; per-residue (Å²): 117,71,69,60,54,49,53,47,50,53,46,49,49,15,51,48,29,35,54,48,17,68,69,37,51,32,34,91,64,28,26,62,82,53,47,25,32,71,76,37,42,70,60,34,48,51,31,52,51,30,37,50,52,10,51,51,28,38,50,50,26,48,50,52,51,52,49,36,72,75,32,67,72,51,68,72,34,66,67,54,54,52,51,36,49,50,26,28,46,50,10,28,50,30,32,43,48,21,54,50,52,45,28,68,72,71,45,67,35,58,14,52,46,30,30,36,24,12,36,33,38,31,39,48,52,34,50,52,51,53,56,52,51,57,54,54,68,69,101,118,72,70,59,54,49,53,46,51,51,46,50,49,16,51,49,28,35,53,49,17,69,69,36,52,30,34,90,66,28,26,63,82,54,48,26,30,74,76,38,42,70,59,34,48,51,28,51,50,29,38,52,53,10,51,50,30,37,50,51,27,47,50,51,50,53,50,36,71,74,34,67,72,54,68,74,35,68,66,53,54,51,52,37,49,51,27,29,45,49,11,27,49,30,32,43,47,20,52,49,52,45,28,70,72,74,46,66,35,58,15,53,47,30,31,37,24,11,35,32,38,32,40,48,51,34,49,53,51,53,55,52,52,56,53,55,68,69,102

Sequence (278 aa):
MGRHLYGCMILGCAIGLIVFSLILEDWHCGSLFRSCMDRWKRISLAVISMFCAGLFCLAVAVLLDLIQCCSEWFDANPGYMTTRLCFLILGAALVSAALLTYTFHIQPDWSYLAGASGVAISAQVAFLTLITSQCCGVSMGRHLYGCMILGCAIGLIVFSLILEDWHCGSLFRSCMDRWKRISLAVISMFCAGLFCLAVAVLLDLIQCCSEWFDANPGYMTTRLCFLILGAALVSAALLTYTFHIQPDWSYLAGASGVAISAQVAFLTLITSQCCGVS